Protein AF-A0A952K267-F1 (afdb_monomer_lite)

Foldseek 3Di:
DDDDDDDDDDDDDDPDDDPPPPPDDDDDDQQRVLLVVLVVLVVVVVVVVCCQCVLVCLLVVNCPQLLDHHDLAPVSLVVVLVVLVVSLVVLVPRDLVSYDPVSSVVSVLSNLQSLLSNLCSPQVNCSQAALQCLLVVLLSSLVSLQVDDSDDLLVSLNSNLSSLQCSLVSLVSSVVRHDQYALVNLVVNLVCLVVSLVCLVPVNVVSRVVDPPPVSVVSSCVSSVSNSVSSVVSSVCSVVPVNVRRPDDPDSDQVSVQSNCCSPVVDNPRPVVVVVVVVVVVVVVLVVLQVVCCVVPVPDDSVRVVVVVVVPDDDPVCRVVVVVVVVVVVVCVCVVVVVDDDDDD

Secondary structure (DSSP, 8-state):
-----------------------PPPPPPHHHHHHHHHHHHHHHHHHHHHHH-HHHHHHTT-GGGTT-----SHHHHHHHHHHHHHHHHHHHTS-GGGS-HHHHHHHHHHHHHHHHHHHIIIII-HHHH-SHHHHHHHHHHHHHHHSS--S-HHHHHHHHHHHHHHHHHHHHHHHHH--S-BHHHHHHHHHHHHHHHHHHHTHHHHTTTT---HHHHHHHHHHHHHHHHHHHHHHHHIIIIIHHH--B--S--HHHHHHHHHHHH---S-HHHHHHHHHHHHHHHHHHHHHHHHHH-SSS-HHHHHHHHHT----GGGHHHHHHHHHHHHHHHHHHTTS-PPPP-

Sequence (345 aa):
MLCLTRSSLPLLLVASLACGCKASAPAKSAVESKDAAFTSLAREYLEDIYRRQPTQATDLGIHKYDDQLENYSRQAVMDSIAAARGFRTRVSAIEPAALSSATQLDREQLLHAIDSRILTLEVVRPWAKDADSYSSGLTNTAYVMIKRRFAPLDERLRKLIAREKAMPAALLEARKNIEDAPRIYTQIAIEQIEGNRSFFKTAVPGAFTDIQDKALLDEFNQANGAVIAALADYKKWLQNDLLKRSNGAFAFGEDTYRKKLLADEMIDVPLDQLLAIADRDLRKNQSAFAEVVKRIDAVKSPEQALAAIEADHPPAPTLLQYTQQELDAIGRFMTDHHIITIPQA

pLDDT: mean 92.54, std 14.92, range [29.69, 98.94]

Radius of gyration: 30.71 Å; chains: 1; bounding box: 104×53×84 Å

Structure (mmCIF, N/CA/C/O backbone):
data_AF-A0A952K267-F1
#
_entry.id   AF-A0A952K267-F1
#
loop_
_atom_site.group_PDB
_atom_site.id
_atom_site.type_symbol
_atom_site.label_atom_id
_atom_site.label_alt_id
_atom_site.label_comp_id
_atom_site.label_asym_id
_atom_site.label_entity_id
_atom_site.label_seq_id
_atom_site.pdbx_PDB_ins_code
_atom_site.Cartn_x
_atom_site.Cartn_y
_atom_site.Cartn_z
_atom_site.occupancy
_atom_site.B_iso_or_equiv
_atom_site.auth_seq_id
_atom_site.auth_comp_id
_atom_site.auth_asym_id
_atom_site.auth_atom_id
_atom_site.pdbx_PDB_model_num
ATOM 1 N N . MET A 1 1 ? -60.899 18.768 -60.423 1.00 33.94 1 MET A N 1
ATOM 2 C CA . MET A 1 1 ? -61.644 18.226 -61.575 1.00 33.94 1 MET A CA 1
ATOM 3 C C . MET A 1 1 ? -61.792 16.730 -61.320 1.00 33.94 1 MET A C 1
ATOM 5 O O . MET A 1 1 ? -60.767 16.073 -61.262 1.00 33.94 1 MET A O 1
ATOM 9 N N . LEU A 1 2 ? -63.036 16.281 -61.075 1.00 33.72 2 LEU A N 1
ATOM 10 C CA . LEU A 1 2 ? -63.512 14.917 -60.745 1.00 33.72 2 LEU A CA 1
ATOM 11 C C . LEU A 1 2 ? -62.936 14.225 -59.490 1.00 33.72 2 LEU A C 1
ATOM 13 O O . LEU A 1 2 ? -61.758 14.330 -59.205 1.00 33.72 2 LEU A O 1
ATOM 17 N N . CYS A 1 3 ? -63.657 13.393 -58.742 1.00 29.69 3 CYS A N 1
ATOM 18 C CA . CYS A 1 3 ? -65.063 13.285 -58.341 1.00 29.69 3 CYS A CA 1
ATOM 19 C C . CYS A 1 3 ? -65.091 12.139 -57.300 1.00 29.69 3 CYS A C 1
ATOM 21 O O . CYS A 1 3 ? -64.392 11.151 -57.483 1.00 29.69 3 CYS A O 1
ATOM 23 N N . LEU A 1 4 ? -65.862 12.325 -56.226 1.00 36.28 4 LEU A N 1
ATOM 24 C CA . LEU A 1 4 ? -66.544 11.351 -55.351 1.00 36.28 4 LEU A CA 1
ATOM 25 C C . LEU A 1 4 ? -66.229 9.840 -55.479 1.00 36.28 4 LEU A C 1
ATOM 27 O O . LEU A 1 4 ? -66.358 9.278 -56.553 1.00 36.28 4 LEU A O 1
ATOM 31 N N . THR A 1 5 ? -66.071 9.153 -54.336 1.00 33.44 5 THR A N 1
ATOM 32 C CA . THR A 1 5 ? -67.179 8.381 -53.717 1.00 33.44 5 THR A CA 1
ATOM 33 C C . THR A 1 5 ? -66.834 7.900 -52.302 1.00 33.44 5 THR A C 1
ATOM 35 O O . THR A 1 5 ? -65.793 7.295 -52.065 1.00 33.44 5 THR A O 1
ATOM 38 N N . ARG A 1 6 ? -67.756 8.165 -51.368 1.00 40.00 6 ARG A N 1
ATOM 39 C CA . ARG A 1 6 ? -67.878 7.521 -50.052 1.00 40.00 6 ARG A CA 1
ATOM 40 C C . ARG A 1 6 ? -68.354 6.078 -50.236 1.00 40.00 6 ARG A C 1
ATOM 42 O O . ARG A 1 6 ? -69.268 5.857 -51.023 1.00 40.00 6 ARG A O 1
ATOM 49 N N . SER A 1 7 ? -67.849 5.153 -49.424 1.00 35.62 7 SER A N 1
ATOM 50 C CA . SER A 1 7 ? -68.582 3.930 -49.089 1.00 35.62 7 SER A CA 1
ATOM 51 C C . SER A 1 7 ? -68.364 3.568 -47.621 1.00 35.62 7 SER A C 1
ATOM 53 O O . SER A 1 7 ? -67.281 3.760 -47.070 1.00 35.62 7 SER A O 1
ATOM 55 N N . SER A 1 8 ? -69.445 3.137 -46.987 1.00 35.03 8 SER A N 1
ATOM 56 C CA . SER A 1 8 ? -69.608 2.853 -45.562 1.00 35.03 8 SER A CA 1
ATOM 57 C C . SER A 1 8 ? -69.704 1.337 -45.324 1.00 35.03 8 SER A C 1
ATOM 59 O O . SER A 1 8 ? -70.039 0.616 -46.258 1.00 35.03 8 SER A O 1
ATOM 61 N N . LEU A 1 9 ? -69.541 0.930 -44.051 1.00 33.72 9 LEU A N 1
ATOM 62 C CA . LEU A 1 9 ? -69.755 -0.391 -43.402 1.00 33.72 9 LEU A CA 1
ATOM 63 C C . LEU A 1 9 ? -68.542 -1.346 -43.292 1.00 33.72 9 LEU A C 1
ATOM 65 O O . LEU A 1 9 ? -67.746 -1.415 -44.221 1.00 33.72 9 LEU A O 1
ATOM 69 N N . PRO A 1 10 ? -68.480 -2.223 -42.257 1.00 37.81 10 PRO A N 1
ATOM 70 C CA . PRO A 1 10 ? -69.063 -2.152 -40.907 1.00 37.81 10 PRO A CA 1
ATOM 71 C C . PRO A 1 10 ? -68.039 -2.424 -39.777 1.00 37.81 10 PRO A C 1
ATOM 73 O O . PRO A 1 10 ? -66.994 -3.044 -39.961 1.00 37.81 10 PRO A O 1
ATOM 76 N N . LEU A 1 11 ? -68.383 -1.969 -38.570 1.00 39.47 11 LEU A N 1
ATOM 77 C CA . LEU A 1 11 ? -67.668 -2.212 -37.317 1.00 39.47 11 LEU A CA 1
ATOM 78 C C . LEU A 1 11 ? -67.859 -3.684 -36.891 1.00 39.47 11 LEU A C 1
ATOM 80 O O . LEU A 1 11 ? -68.944 -4.065 -36.455 1.00 39.47 11 LEU A O 1
ATOM 84 N N . LEU A 1 12 ? -66.821 -4.511 -37.034 1.00 35.72 12 LEU A N 1
ATOM 85 C CA . LEU A 1 12 ? -66.786 -5.892 -36.540 1.00 35.72 12 LEU A CA 1
ATOM 86 C C . LEU A 1 12 ? -66.140 -5.910 -35.150 1.00 35.72 12 LEU A C 1
ATOM 88 O O . LEU A 1 12 ? -64.939 -5.698 -34.991 1.00 35.72 12 LEU A O 1
ATOM 92 N N . LEU A 1 13 ? -66.977 -6.138 -34.139 1.00 39.19 13 LEU A N 1
ATOM 93 C CA . LEU A 1 13 ? -66.589 -6.332 -32.748 1.00 39.19 13 LEU A CA 1
ATOM 94 C C . LEU A 1 13 ? -65.926 -7.716 -32.617 1.00 39.19 13 LEU A C 1
ATOM 96 O O . LEU A 1 13 ? -66.616 -8.732 -32.555 1.00 39.19 13 LEU A O 1
ATOM 100 N N . VAL A 1 14 ? -64.592 -7.775 -32.598 1.00 42.47 14 VAL A N 1
ATOM 101 C CA . VAL A 1 14 ? -63.863 -9.013 -32.277 1.00 42.47 14 VAL A CA 1
ATOM 102 C C . VAL A 1 14 ? -63.582 -9.042 -30.779 1.00 42.47 14 VAL A C 1
ATOM 104 O O . VAL A 1 14 ? -62.675 -8.377 -30.277 1.00 42.47 14 VAL A O 1
ATOM 107 N N . ALA A 1 15 ? -64.385 -9.826 -30.060 1.00 43.75 15 ALA A N 1
ATOM 108 C CA . ALA A 1 15 ? -64.119 -10.212 -28.683 1.00 43.75 15 ALA A CA 1
ATOM 109 C C . ALA A 1 15 ? -62.810 -11.018 -28.632 1.00 43.75 15 ALA A C 1
ATOM 111 O O . ALA A 1 15 ? -62.761 -12.185 -29.016 1.00 43.75 15 ALA A O 1
ATOM 112 N N . SER A 1 16 ? -61.734 -10.370 -28.189 1.00 44.22 16 SER A N 1
ATOM 113 C CA . SER A 1 16 ? -60.427 -11.000 -28.006 1.00 44.22 16 SER A CA 1
ATOM 114 C C . SER A 1 16 ? -60.384 -11.624 -26.614 1.00 44.22 16 SER A C 1
ATOM 116 O O . SER A 1 16 ? -60.317 -10.908 -25.615 1.00 44.22 16 SER A O 1
ATOM 118 N N . LEU A 1 17 ? -60.462 -12.955 -26.541 1.00 44.59 17 LEU A N 1
ATOM 119 C CA . LEU A 1 17 ? -60.204 -13.691 -25.307 1.00 44.59 17 LEU A CA 1
ATOM 120 C C . LEU A 1 17 ? -58.776 -13.407 -24.828 1.00 44.59 17 LEU A C 1
ATOM 122 O O . LEU A 1 17 ? -57.802 -13.631 -25.544 1.00 44.59 17 LEU A O 1
ATOM 126 N N . ALA A 1 18 ? -58.669 -12.944 -23.586 1.00 49.91 18 ALA A N 1
ATOM 127 C CA . ALA A 1 18 ? -57.415 -12.828 -22.871 1.00 49.91 18 ALA A CA 1
ATOM 128 C C . ALA A 1 18 ? -56.820 -14.223 -22.625 1.00 49.91 18 ALA A C 1
ATOM 130 O O . ALA A 1 18 ? -57.348 -14.999 -21.830 1.00 49.91 18 ALA A O 1
ATOM 131 N N . CYS A 1 19 ? -55.689 -14.521 -23.263 1.00 45.53 19 CYS A N 1
ATOM 132 C CA . CYS A 1 19 ? -54.785 -15.571 -22.814 1.00 45.53 19 CYS A CA 1
ATOM 133 C C . CYS A 1 19 ? -53.625 -14.881 -22.093 1.00 45.53 19 CYS A C 1
ATOM 135 O O . CYS A 1 19 ? -52.709 -14.345 -22.715 1.00 45.53 19 CYS A O 1
ATOM 137 N N . GLY A 1 20 ? -53.718 -14.816 -20.764 1.00 51.59 20 GLY A N 1
ATOM 138 C CA . GLY A 1 20 ? -52.676 -14.272 -19.901 1.00 51.59 20 GLY A CA 1
ATOM 139 C C . GLY A 1 20 ? -51.438 -15.165 -19.912 1.00 51.59 20 GLY A C 1
ATOM 140 O O . GLY A 1 20 ? -51.246 -15.973 -19.007 1.00 51.59 20 GLY A O 1
ATOM 141 N N . CYS A 1 21 ? -50.579 -15.004 -20.915 1.00 45.00 21 CYS A N 1
ATOM 142 C CA . CYS A 1 21 ? -49.215 -15.508 -20.865 1.00 45.00 21 CYS A CA 1
ATOM 143 C C . CYS A 1 21 ? -48.430 -14.642 -19.876 1.00 45.00 21 CYS A C 1
ATOM 145 O O . CYS A 1 21 ? -47.924 -13.576 -20.225 1.00 45.00 21 CYS A O 1
ATOM 147 N N . LYS A 1 22 ? -48.314 -15.101 -18.625 1.00 50.25 22 LYS A N 1
ATOM 148 C CA . LYS A 1 22 ? -47.193 -14.698 -17.772 1.00 50.25 22 LYS A CA 1
ATOM 149 C C . LYS A 1 22 ? -45.924 -15.144 -18.495 1.00 50.25 22 LYS A C 1
ATOM 151 O O . LYS A 1 22 ? -45.575 -16.318 -18.442 1.00 50.25 22 LYS A O 1
ATOM 156 N N . ALA A 1 23 ? -45.282 -14.231 -19.218 1.00 50.16 23 ALA A N 1
ATOM 157 C CA . ALA A 1 23 ? -43.973 -14.469 -19.799 1.00 50.16 23 ALA A CA 1
ATOM 158 C C . ALA A 1 23 ? -43.002 -14.754 -18.645 1.00 50.16 23 ALA A C 1
ATOM 160 O O . ALA A 1 23 ? -42.612 -13.848 -17.908 1.00 50.16 23 ALA A O 1
ATOM 161 N N . SER A 1 24 ? -42.673 -16.029 -18.430 1.00 57.16 24 SER A N 1
ATOM 162 C CA . SER A 1 24 ? -41.556 -16.400 -17.572 1.00 57.16 24 SER A CA 1
ATOM 163 C C . SER A 1 24 ? -40.300 -15.808 -18.197 1.00 57.16 24 SER A C 1
ATOM 165 O O . SER A 1 24 ? -40.050 -16.038 -19.382 1.00 57.16 24 SER A O 1
ATOM 167 N N . ALA A 1 25 ? -39.528 -15.045 -17.424 1.00 59.09 25 ALA A N 1
ATOM 168 C CA . ALA A 1 25 ? -38.215 -14.590 -17.862 1.00 59.09 25 ALA A CA 1
ATOM 169 C C . ALA A 1 25 ? -37.412 -15.791 -18.408 1.00 59.09 25 ALA A C 1
ATOM 171 O O . ALA A 1 25 ? -37.497 -16.876 -17.820 1.00 59.09 25 ALA A O 1
ATOM 172 N N . PRO A 1 26 ? -36.679 -15.641 -19.526 1.00 58.00 26 PRO A N 1
ATOM 173 C CA . PRO A 1 26 ? -35.894 -16.734 -20.084 1.00 58.00 26 PRO A CA 1
ATOM 174 C C . PRO A 1 26 ? -34.917 -17.259 -19.024 1.00 58.00 26 PRO A C 1
ATOM 176 O O . PRO A 1 26 ? -34.240 -16.482 -18.347 1.00 58.00 26 PRO A O 1
ATOM 179 N N . ALA A 1 27 ? -34.885 -18.581 -18.843 1.00 64.75 27 ALA A N 1
ATOM 180 C CA . ALA A 1 27 ? -33.952 -19.221 -17.926 1.00 64.75 27 ALA A CA 1
ATOM 181 C C . ALA A 1 27 ? -32.516 -18.950 -18.401 1.00 64.75 27 ALA A C 1
ATOM 183 O O . ALA A 1 27 ? -32.199 -19.195 -19.565 1.00 64.75 27 ALA A O 1
ATOM 184 N N . LYS A 1 28 ? -31.666 -18.431 -17.506 1.00 70.62 28 LYS A N 1
ATOM 185 C CA . LYS A 1 28 ? -30.245 -18.186 -17.795 1.00 70.62 28 LYS A CA 1
ATOM 186 C C . LYS A 1 28 ? -29.555 -19.478 -18.219 1.00 70.62 28 LYS A C 1
ATOM 188 O O . LYS A 1 28 ? -29.868 -20.550 -17.690 1.00 70.62 28 LYS A O 1
ATOM 193 N N . SER A 1 29 ? -28.597 -19.372 -19.136 1.00 84.12 29 SER A N 1
ATOM 194 C CA . SER A 1 29 ? -27.790 -20.528 -19.533 1.00 84.12 29 SER A CA 1
ATOM 195 C C . SER A 1 29 ? -26.982 -21.068 -18.342 1.00 84.12 29 SER A C 1
ATOM 197 O O . SER A 1 29 ? -26.714 -20.358 -17.367 1.00 84.12 29 SER A O 1
ATOM 199 N N . ALA A 1 30 ? -26.579 -22.341 -18.396 1.00 85.06 30 ALA A N 1
ATOM 200 C CA . ALA A 1 30 ? -25.781 -22.943 -17.326 1.00 85.06 30 ALA A CA 1
ATOM 201 C C . ALA A 1 30 ? -24.465 -22.177 -17.087 1.00 85.06 30 ALA A C 1
ATOM 203 O O . ALA A 1 30 ? -24.091 -21.977 -15.934 1.00 85.06 30 ALA A O 1
ATOM 204 N N . VAL A 1 31 ? -23.818 -21.694 -18.156 1.00 85.88 31 VAL A N 1
ATOM 205 C CA . VAL A 1 31 ? -22.591 -20.880 -18.088 1.00 85.88 31 VAL A CA 1
ATOM 206 C C . VAL A 1 31 ? -22.866 -19.532 -17.422 1.00 85.88 31 VAL A C 1
ATOM 208 O O . VAL A 1 31 ? -22.202 -19.193 -16.450 1.00 85.88 31 VAL A O 1
ATOM 211 N N . GLU A 1 32 ? -23.917 -18.811 -17.829 1.00 88.44 32 GLU A N 1
ATOM 212 C CA . GLU A 1 32 ? -24.304 -17.539 -17.190 1.00 88.44 32 GLU A CA 1
ATOM 213 C C . GLU A 1 32 ? -24.595 -17.694 -15.693 1.00 88.44 32 GLU A C 1
ATOM 215 O O . GLU A 1 32 ? -24.313 -16.802 -14.889 1.00 88.44 32 GLU A O 1
ATOM 220 N N . SER A 1 33 ? -25.168 -18.831 -15.293 1.00 91.62 33 SER A N 1
ATOM 221 C CA . SER A 1 33 ? -25.390 -19.130 -13.881 1.00 91.62 33 SER A CA 1
ATOM 222 C C . SER A 1 33 ? -24.084 -19.387 -13.123 1.00 91.62 33 SER A C 1
ATOM 224 O O . SER A 1 33 ? -24.014 -19.051 -11.939 1.00 91.62 33 SER A O 1
ATOM 226 N N . LYS A 1 34 ? -23.075 -20.000 -13.755 1.00 94.62 34 LYS A N 1
ATOM 227 C CA . LYS A 1 34 ? -21.758 -20.244 -13.144 1.00 94.62 34 LYS A CA 1
ATOM 228 C C . LYS A 1 34 ? -20.943 -18.962 -13.044 1.00 94.62 34 LYS A C 1
ATOM 230 O O . LYS A 1 34 ? -20.393 -18.705 -11.974 1.00 94.62 34 LYS A O 1
ATOM 235 N N . ASP A 1 35 ? -20.974 -18.127 -14.077 1.00 96.94 35 ASP A N 1
ATOM 236 C CA . ASP A 1 35 ? -20.349 -16.806 -14.061 1.00 96.94 35 ASP A CA 1
ATOM 237 C C . ASP A 1 35 ? -20.941 -15.948 -12.935 1.00 96.94 35 ASP A C 1
ATOM 239 O O . ASP A 1 35 ? -20.211 -15.429 -12.094 1.00 96.94 35 ASP A O 1
ATOM 243 N N . ALA A 1 36 ? -22.274 -15.895 -12.816 1.00 96.38 36 ALA A N 1
ATOM 244 C CA . ALA A 1 36 ? -22.933 -15.159 -11.736 1.00 96.38 36 ALA A CA 1
ATOM 245 C C . ALA A 1 36 ? -22.560 -15.680 -10.334 1.00 96.38 36 ALA A C 1
ATOM 247 O O . ALA A 1 36 ? -22.402 -14.887 -9.399 1.00 96.38 36 ALA A O 1
ATOM 248 N N . ALA A 1 37 ? -22.407 -17.000 -10.175 1.00 95.94 37 ALA A N 1
ATOM 249 C CA . ALA A 1 37 ? -21.969 -17.600 -8.918 1.00 95.94 37 ALA A CA 1
ATOM 250 C C . ALA A 1 37 ? -20.520 -17.212 -8.578 1.00 95.94 37 ALA A C 1
ATOM 252 O O . ALA A 1 37 ? -20.247 -16.830 -7.437 1.00 95.94 37 ALA A O 1
ATOM 253 N N . PHE A 1 38 ? -19.615 -17.239 -9.562 1.00 98.19 38 PHE A N 1
ATOM 254 C CA . PHE A 1 38 ? -18.248 -16.748 -9.399 1.00 98.19 38 PHE A CA 1
ATOM 255 C C . PHE A 1 38 ? -18.228 -15.259 -9.030 1.00 98.19 38 PHE A C 1
ATOM 257 O O . PHE A 1 38 ? -17.618 -14.892 -8.028 1.00 98.19 38 PHE A O 1
ATOM 264 N N . THR A 1 39 ? -18.945 -14.405 -9.766 1.00 98.12 39 THR A N 1
ATOM 265 C CA . THR A 1 39 ? -19.003 -12.961 -9.489 1.00 98.12 39 THR A CA 1
ATOM 266 C C . THR A 1 39 ? -19.513 -12.679 -8.076 1.00 98.12 39 THR A C 1
ATOM 268 O O . THR A 1 39 ? -19.012 -11.781 -7.398 1.00 98.12 39 THR A O 1
ATOM 271 N N . SER A 1 40 ? -20.497 -13.447 -7.601 1.00 98.25 40 SER A N 1
ATOM 272 C CA . SER A 1 40 ? -20.987 -13.325 -6.226 1.00 98.25 40 SER A CA 1
ATOM 273 C C . SER A 1 40 ? -19.905 -13.670 -5.200 1.00 98.25 40 SER A C 1
ATOM 275 O O . SER A 1 40 ? -19.756 -12.947 -4.216 1.00 98.25 40 SER A O 1
ATOM 277 N N . LEU A 1 41 ? -19.137 -14.738 -5.431 1.00 98.56 41 LEU A N 1
ATOM 278 C CA . LEU A 1 41 ? -18.028 -15.138 -4.562 1.00 98.56 41 LEU A CA 1
ATOM 279 C C . LEU A 1 41 ? -16.889 -14.108 -4.569 1.00 98.56 41 LEU A C 1
ATOM 281 O O . LEU A 1 41 ? -16.361 -13.772 -3.512 1.00 98.56 41 LEU A O 1
ATOM 285 N N . ALA A 1 42 ? -16.538 -13.578 -5.742 1.00 98.56 42 ALA A N 1
ATOM 286 C CA . ALA A 1 42 ? -15.530 -12.532 -5.880 1.00 98.56 42 ALA A CA 1
ATOM 287 C C . ALA A 1 42 ? -15.934 -11.263 -5.110 1.00 98.56 42 ALA A C 1
ATOM 289 O O . ALA A 1 42 ? -15.125 -10.696 -4.379 1.00 98.56 42 ALA A O 1
ATOM 290 N N . ARG A 1 43 ? -17.209 -10.857 -5.192 1.00 98.38 43 ARG A N 1
ATOM 291 C CA . ARG A 1 43 ? -17.737 -9.726 -4.413 1.00 98.38 43 ARG A CA 1
ATOM 292 C C . ARG A 1 43 ? -17.665 -9.974 -2.909 1.00 98.38 43 ARG A C 1
ATOM 294 O O . ARG A 1 43 ? -17.313 -9.065 -2.166 1.00 98.38 43 ARG A O 1
ATOM 301 N N . GLU A 1 44 ? -17.989 -11.185 -2.462 1.00 98.56 44 GLU A N 1
ATOM 302 C CA . GLU A 1 44 ? -17.881 -11.556 -1.049 1.00 98.56 44 GLU A CA 1
ATOM 303 C C . GLU A 1 44 ? -16.434 -11.446 -0.551 1.00 98.56 44 GLU A C 1
ATOM 305 O O . GLU A 1 44 ? -16.200 -10.873 0.510 1.00 98.56 44 GLU A O 1
ATOM 310 N N . TYR A 1 45 ? -15.466 -11.923 -1.339 1.00 98.56 45 TYR A N 1
ATOM 311 C CA . TYR A 1 45 ? -14.045 -11.778 -1.022 1.00 98.56 45 TYR A CA 1
ATOM 312 C C . TYR A 1 45 ? -13.625 -10.306 -0.920 1.00 98.56 45 TYR A C 1
ATOM 314 O O . TYR A 1 45 ? -12.974 -9.918 0.049 1.00 98.56 45 TYR A O 1
ATOM 322 N N . LEU A 1 46 ? -14.025 -9.472 -1.884 1.00 98.12 46 LEU A N 1
ATOM 323 C CA . LEU A 1 46 ? -13.703 -8.044 -1.879 1.00 98.12 46 LEU A CA 1
ATOM 324 C C . LEU A 1 46 ? -14.298 -7.324 -0.661 1.00 98.12 46 LEU A C 1
ATOM 326 O O . LEU A 1 46 ? -13.573 -6.625 0.041 1.00 98.12 46 LEU A O 1
ATOM 330 N N . GLU A 1 47 ? -15.577 -7.545 -0.345 1.00 98.25 47 GLU A N 1
ATOM 331 C CA . GLU A 1 47 ? -16.206 -6.973 0.857 1.00 98.25 47 GLU A CA 1
ATOM 332 C C . GLU A 1 47 ? -15.498 -7.403 2.147 1.00 98.25 47 GLU A C 1
ATOM 334 O O . GLU A 1 47 ? -15.329 -6.609 3.076 1.00 98.25 47 GLU A O 1
ATOM 339 N N . ASP A 1 48 ? -15.058 -8.657 2.202 1.00 98.44 48 ASP A N 1
ATOM 340 C CA . ASP A 1 48 ? -14.326 -9.210 3.329 1.00 98.44 48 ASP A CA 1
ATOM 341 C C . ASP A 1 48 ? -12.930 -8.570 3.491 1.00 98.44 48 ASP A C 1
ATOM 343 O O . ASP A 1 48 ? -12.492 -8.303 4.619 1.00 98.44 48 ASP A O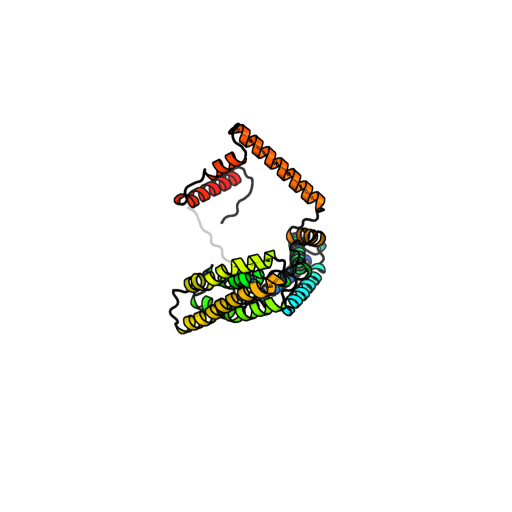 1
ATOM 347 N N . ILE A 1 49 ? -12.256 -8.254 2.380 1.00 97.50 49 ILE A N 1
ATOM 348 C CA . ILE A 1 49 ? -11.017 -7.464 2.358 1.00 97.50 49 ILE A CA 1
ATOM 349 C C . ILE A 1 49 ? -11.280 -6.033 2.827 1.00 97.50 49 ILE A C 1
ATOM 351 O O . ILE A 1 49 ? -10.618 -5.589 3.764 1.00 97.50 49 ILE A O 1
ATOM 355 N N . TYR A 1 50 ? -12.269 -5.337 2.261 1.00 98.06 50 TYR A N 1
ATOM 356 C CA . TYR A 1 50 ? -12.574 -3.942 2.609 1.00 98.06 50 TYR A CA 1
ATOM 357 C C . TYR A 1 50 ? -12.896 -3.771 4.091 1.00 98.06 50 TYR A C 1
ATOM 359 O O . TYR A 1 50 ? -12.415 -2.840 4.733 1.00 98.06 50 TYR A O 1
ATOM 367 N N . ARG A 1 51 ? -13.649 -4.713 4.662 1.00 98.19 51 ARG A N 1
ATOM 368 C CA . ARG A 1 51 ? -13.972 -4.726 6.091 1.00 98.19 51 ARG A CA 1
ATOM 369 C C . ARG A 1 51 ? -12.738 -4.922 6.977 1.00 98.19 51 ARG A C 1
ATOM 371 O O . ARG A 1 51 ? -12.690 -4.375 8.073 1.00 98.19 51 ARG A O 1
ATOM 378 N N . ARG A 1 52 ? -11.756 -5.727 6.550 1.00 97.94 52 ARG A N 1
ATOM 379 C CA . ARG A 1 52 ? -10.509 -5.944 7.312 1.00 97.94 52 ARG A CA 1
ATOM 380 C C . ARG A 1 52 ? -9.429 -4.909 7.035 1.00 97.94 52 ARG A C 1
ATOM 382 O O . ARG A 1 52 ? -8.509 -4.803 7.839 1.00 97.94 52 ARG A O 1
ATOM 389 N N . GLN A 1 53 ? -9.538 -4.175 5.932 1.00 97.94 53 GLN A N 1
ATOM 390 C CA . GLN A 1 53 ? -8.608 -3.127 5.517 1.00 97.94 53 GLN A CA 1
ATOM 391 C C . GLN A 1 53 ? -9.347 -1.805 5.246 1.00 97.94 53 GLN A C 1
ATOM 393 O O . GLN A 1 53 ? -9.382 -1.352 4.096 1.00 97.94 53 GLN A O 1
ATOM 398 N N . PRO A 1 54 ? -9.958 -1.179 6.277 1.00 98.44 54 PRO A N 1
ATOM 399 C CA . PRO A 1 54 ? -10.731 0.051 6.109 1.00 98.44 54 PRO A CA 1
ATOM 400 C C . PRO A 1 54 ? -9.963 1.198 5.442 1.00 98.44 54 PRO A C 1
ATOM 402 O O . PRO A 1 54 ? -10.545 1.956 4.667 1.00 98.44 54 PRO A O 1
ATOM 405 N N . THR A 1 55 ? -8.659 1.325 5.695 1.00 98.19 55 THR A N 1
ATOM 406 C CA . THR A 1 55 ? -7.808 2.355 5.085 1.00 98.19 55 THR A CA 1
ATOM 407 C C . THR A 1 55 ? -7.696 2.153 3.580 1.00 98.19 55 THR A C 1
ATOM 409 O O . THR A 1 55 ? -7.843 3.105 2.814 1.00 98.19 55 THR A O 1
ATOM 412 N N . GLN A 1 56 ? -7.491 0.907 3.144 1.00 97.50 56 GLN A N 1
ATOM 413 C CA . GLN A 1 56 ? -7.459 0.564 1.723 1.00 97.50 56 GLN A CA 1
ATOM 414 C C . GLN A 1 56 ? -8.831 0.772 1.071 1.00 97.50 56 GLN A C 1
ATOM 416 O O . GLN A 1 56 ? -8.904 1.278 -0.046 1.00 97.50 56 GLN A O 1
ATOM 421 N N . ALA A 1 57 ? -9.919 0.432 1.770 1.00 98.19 57 ALA A N 1
ATOM 422 C CA . ALA A 1 57 ? -11.273 0.687 1.286 1.00 98.19 57 ALA A CA 1
ATOM 423 C C . ALA A 1 57 ? -11.494 2.188 1.022 1.00 98.19 57 ALA A C 1
ATOM 425 O O . ALA A 1 57 ? -11.896 2.552 -0.083 1.00 98.19 57 ALA A O 1
ATOM 426 N N . THR A 1 58 ? -11.135 3.062 1.970 1.00 97.88 58 THR A N 1
ATOM 427 C CA . THR A 1 58 ? -11.194 4.523 1.779 1.00 97.88 58 THR A CA 1
ATOM 428 C C . THR A 1 58 ? -10.352 4.974 0.581 1.00 97.88 58 THR A C 1
ATOM 430 O O . THR A 1 58 ? -10.805 5.800 -0.210 1.00 97.88 58 THR A O 1
ATOM 433 N N . ASP A 1 59 ? -9.141 4.434 0.411 1.00 96.38 59 ASP A N 1
ATOM 434 C CA . ASP A 1 59 ? -8.249 4.805 -0.696 1.00 96.38 59 ASP A CA 1
ATOM 435 C C . ASP A 1 59 ? -8.842 4.487 -2.082 1.00 96.38 59 ASP A C 1
ATOM 437 O O . ASP A 1 59 ? -8.744 5.286 -3.024 1.00 96.38 59 ASP A O 1
ATOM 441 N N . LEU A 1 60 ? -9.542 3.353 -2.164 1.00 96.81 60 LEU A N 1
ATOM 442 C CA . LEU A 1 60 ? -10.292 2.889 -3.333 1.00 96.81 60 LEU A CA 1
ATOM 443 C C . LEU A 1 60 ? -11.631 3.626 -3.540 1.00 96.81 60 LEU A C 1
ATOM 445 O O . LEU A 1 60 ? -12.327 3.353 -4.515 1.00 96.81 60 LEU A O 1
ATOM 449 N N . GLY A 1 61 ? -12.004 4.558 -2.655 1.00 96.69 61 GLY A N 1
ATOM 450 C CA . GLY A 1 61 ? -13.268 5.304 -2.726 1.00 96.69 61 GLY A CA 1
ATOM 451 C C . GLY A 1 61 ? -14.468 4.589 -2.093 1.00 96.69 61 GLY A C 1
ATOM 452 O O . GLY A 1 61 ? -15.616 4.973 -2.318 1.00 96.69 61 GLY A O 1
ATOM 453 N N . ILE A 1 62 ? -14.228 3.546 -1.297 1.00 97.56 62 ILE A N 1
ATOM 454 C CA . ILE A 1 62 ? -15.256 2.777 -0.592 1.00 97.56 62 ILE A CA 1
ATOM 455 C C . ILE A 1 62 ? -15.379 3.314 0.836 1.00 97.56 62 ILE A C 1
ATOM 457 O O . ILE A 1 62 ? -14.690 2.888 1.760 1.00 97.56 62 ILE A O 1
ATOM 461 N N . HIS A 1 63 ? -16.319 4.238 1.023 1.00 97.19 63 HIS A N 1
ATOM 462 C CA . HIS A 1 63 ? -16.470 5.037 2.247 1.00 97.19 63 HIS A CA 1
ATOM 463 C C . HIS A 1 63 ? -17.339 4.399 3.350 1.00 97.19 63 HIS A C 1
ATOM 465 O O . HIS A 1 63 ? -17.828 5.079 4.254 1.00 97.19 63 HIS A O 1
ATOM 471 N N . LYS A 1 64 ? -17.550 3.075 3.284 1.00 97.50 64 LYS A N 1
ATOM 472 C CA . LYS A 1 64 ? -18.399 2.301 4.215 1.00 97.50 64 LYS A CA 1
ATOM 473 C C . LYS A 1 64 ? -17.767 2.099 5.600 1.00 97.50 64 LYS A C 1
ATOM 475 O O . LYS A 1 64 ? -18.495 1.877 6.560 1.00 97.50 64 LYS A O 1
ATOM 480 N N . TYR A 1 65 ? -16.438 2.167 5.689 1.00 97.94 65 TYR A N 1
ATOM 481 C CA . TYR A 1 65 ? -15.657 1.848 6.894 1.00 97.94 65 TYR A CA 1
ATOM 482 C C . TYR A 1 65 ? -14.725 3.007 7.306 1.00 97.94 65 TYR A C 1
ATOM 484 O O . TYR A 1 65 ? -13.690 2.800 7.939 1.00 97.94 65 TYR A O 1
ATOM 492 N N . ASP A 1 66 ? -15.042 4.241 6.902 1.00 98.00 66 ASP A N 1
ATOM 493 C CA . ASP A 1 66 ? -14.168 5.407 7.115 1.00 98.00 66 ASP A CA 1
ATOM 494 C C . ASP A 1 66 ? -13.933 5.752 8.596 1.00 98.00 66 ASP A C 1
ATOM 496 O O . ASP A 1 66 ? -12.972 6.441 8.923 1.00 98.00 66 ASP A O 1
ATOM 500 N N . ASP A 1 67 ? -14.809 5.301 9.489 1.00 97.75 67 ASP A N 1
ATOM 501 C CA . ASP A 1 67 ? -14.717 5.481 10.940 1.00 97.75 67 ASP A CA 1
ATOM 502 C C . ASP A 1 67 ? -13.945 4.352 11.646 1.00 97.75 67 ASP A C 1
ATOM 504 O O . ASP A 1 67 ? -13.776 4.381 12.864 1.00 97.75 67 ASP A O 1
ATOM 508 N N . GLN A 1 68 ? -13.459 3.358 10.898 1.00 98.50 68 GLN A N 1
ATOM 509 C CA . GLN A 1 68 ? -12.783 2.176 11.433 1.00 98.50 68 GLN A CA 1
ATOM 510 C C . GLN A 1 68 ? -11.300 2.162 11.065 1.00 98.50 68 GLN A C 1
ATOM 512 O O . GLN A 1 68 ? -10.912 2.609 9.986 1.00 98.50 68 GLN A O 1
ATOM 517 N N . LEU A 1 69 ? -10.482 1.612 11.964 1.00 98.56 69 LEU A N 1
ATOM 518 C CA . LEU A 1 69 ? -9.070 1.292 11.746 1.00 98.56 69 LEU A CA 1
ATOM 519 C C . LEU A 1 69 ? -8.912 -0.225 11.566 1.00 98.56 69 LEU A C 1
ATOM 521 O O . LEU A 1 69 ? -9.681 -0.999 12.142 1.00 98.56 69 LEU A O 1
ATOM 525 N N . GLU A 1 70 ? -7.902 -0.660 10.811 1.00 98.12 70 GLU A N 1
ATOM 526 C CA . GLU A 1 70 ? -7.490 -2.065 10.782 1.00 98.12 70 GLU A CA 1
ATOM 527 C C . GLU A 1 70 ? -7.285 -2.625 12.199 1.00 98.12 70 GLU A C 1
ATOM 529 O O . GLU A 1 70 ? -6.743 -1.967 13.090 1.00 98.12 70 GLU A O 1
ATOM 534 N N . ASN A 1 71 ? -7.653 -3.889 12.407 1.00 98.06 71 ASN A N 1
ATOM 535 C CA . ASN A 1 71 ? -7.279 -4.591 13.628 1.00 98.06 71 ASN A CA 1
ATOM 536 C C . ASN A 1 71 ? -5.838 -5.109 13.493 1.00 98.06 71 ASN A C 1
ATOM 538 O O . ASN A 1 71 ? -5.593 -6.115 12.830 1.00 98.06 71 ASN A O 1
ATOM 542 N N . TYR A 1 72 ? -4.898 -4.427 14.149 1.00 98.12 72 TYR A N 1
ATOM 543 C CA . TYR A 1 72 ? -3.466 -4.748 14.110 1.00 98.12 72 TYR A CA 1
ATOM 544 C C . TYR A 1 72 ? -3.053 -5.918 15.021 1.00 98.12 72 TYR A C 1
ATOM 546 O O . TYR A 1 72 ? -1.866 -6.225 15.112 1.00 98.12 72 TYR A O 1
ATOM 554 N N . SER A 1 73 ? -3.979 -6.591 15.707 1.00 98.44 73 SER A N 1
ATOM 555 C CA . SER A 1 73 ? -3.622 -7.736 16.554 1.00 98.44 73 SER A CA 1
ATOM 556 C C . SER A 1 73 ? -3.151 -8.940 15.736 1.00 98.44 73 SER A C 1
ATOM 558 O O . SER A 1 73 ? -3.634 -9.208 14.632 1.00 98.44 73 SER A O 1
ATOM 560 N N . ARG A 1 74 ? -2.259 -9.748 16.320 1.00 98.19 74 ARG A N 1
ATOM 561 C CA . ARG A 1 74 ? -1.838 -11.029 15.728 1.00 98.19 74 ARG A CA 1
ATOM 562 C C . ARG A 1 74 ? -3.021 -11.936 15.389 1.00 98.19 74 ARG A C 1
ATOM 564 O O . ARG A 1 74 ? -3.003 -12.588 14.349 1.00 98.19 74 ARG A O 1
ATOM 571 N N . GLN A 1 75 ? -4.045 -11.972 16.244 1.00 98.56 75 GLN A N 1
ATOM 572 C CA . GLN A 1 75 ? -5.226 -12.801 16.010 1.00 98.56 75 GLN A CA 1
ATOM 573 C C . GLN A 1 75 ? -5.957 -12.380 14.731 1.00 98.56 75 GLN A C 1
ATOM 575 O O . GLN A 1 75 ? -6.267 -13.234 13.909 1.00 98.56 75 GLN A O 1
ATOM 580 N N . ALA A 1 76 ? -6.135 -11.079 14.493 1.00 98.56 76 ALA A N 1
ATOM 581 C CA . ALA A 1 76 ? -6.769 -10.593 13.269 1.00 98.56 76 ALA A CA 1
ATOM 582 C C . ALA A 1 76 ? -5.969 -10.936 11.998 1.00 98.56 76 ALA A C 1
ATOM 584 O O . ALA A 1 76 ? -6.555 -11.188 10.939 1.00 98.56 76 ALA A O 1
ATOM 585 N N . VAL A 1 77 ? -4.635 -11.002 12.093 1.00 98.44 77 VAL A N 1
ATOM 586 C CA . VAL A 1 77 ? -3.788 -11.512 11.004 1.00 98.44 77 VAL A CA 1
ATOM 587 C C . VAL A 1 77 ? -4.063 -12.999 10.759 1.00 98.44 77 VAL A C 1
ATOM 589 O O . VAL A 1 77 ? -4.261 -13.395 9.610 1.00 98.44 77 VAL A O 1
ATOM 592 N N . MET A 1 78 ? -4.135 -13.815 11.816 1.00 98.56 78 MET A N 1
ATOM 593 C CA . MET A 1 78 ? -4.452 -15.247 11.698 1.00 98.56 78 MET A CA 1
ATOM 594 C C . MET A 1 78 ? -5.857 -15.477 11.125 1.00 98.56 78 MET A C 1
ATOM 596 O O . MET A 1 78 ? -6.039 -16.325 10.252 1.00 98.56 78 MET A O 1
ATOM 600 N N . ASP A 1 79 ? -6.837 -14.672 11.532 1.00 98.69 79 ASP A N 1
ATOM 601 C CA . ASP A 1 79 ? -8.201 -14.732 11.002 1.00 98.69 79 ASP A CA 1
ATOM 602 C C . ASP A 1 79 ? -8.245 -14.328 9.519 1.00 98.69 79 ASP A C 1
ATOM 604 O O . ASP A 1 79 ? -8.981 -14.917 8.724 1.00 98.69 79 ASP A O 1
ATOM 608 N N . SER A 1 80 ? -7.428 -13.347 9.118 1.00 98.50 80 SER A N 1
ATOM 609 C CA . SER A 1 80 ? -7.284 -12.930 7.715 1.00 98.50 80 SER A CA 1
ATOM 610 C C . SER A 1 80 ? -6.673 -14.031 6.850 1.00 98.50 80 SER A C 1
ATOM 612 O O . SER A 1 80 ? -7.108 -14.234 5.716 1.00 98.50 80 SER A O 1
ATOM 614 N N . ILE A 1 81 ? -5.689 -14.750 7.388 1.00 98.69 81 ILE A N 1
ATOM 615 C CA . ILE A 1 81 ? -5.077 -15.919 6.755 1.00 98.69 81 ILE A CA 1
ATOM 616 C C . ILE A 1 81 ? -6.112 -17.036 6.570 1.00 98.69 81 ILE A C 1
ATOM 618 O O . ILE A 1 81 ? -6.282 -17.552 5.463 1.00 98.69 81 ILE A O 1
ATOM 622 N N . ALA A 1 82 ? -6.833 -17.386 7.638 1.00 98.75 82 ALA A N 1
ATOM 623 C CA . ALA A 1 82 ? -7.843 -18.438 7.606 1.00 98.75 82 ALA A CA 1
ATOM 624 C C . ALA A 1 82 ? -8.951 -18.122 6.591 1.00 98.75 82 ALA A C 1
ATOM 626 O O . ALA A 1 82 ? -9.321 -18.981 5.786 1.00 98.75 82 ALA A O 1
ATOM 627 N N . ALA A 1 83 ? -9.424 -16.874 6.569 1.00 98.69 83 ALA A N 1
ATOM 628 C CA . ALA A 1 83 ? -10.400 -16.416 5.590 1.00 98.69 83 ALA A CA 1
ATOM 629 C C . ALA A 1 83 ? -9.865 -16.513 4.156 1.00 98.69 83 ALA A C 1
ATOM 631 O O . ALA A 1 83 ? -10.533 -17.096 3.303 1.00 98.69 83 ALA A O 1
ATOM 632 N N . ALA A 1 84 ? -8.647 -16.022 3.893 1.00 98.69 84 ALA A N 1
ATOM 633 C CA . ALA A 1 84 ? -8.040 -16.083 2.564 1.00 98.69 84 ALA A CA 1
ATOM 634 C C . ALA A 1 84 ? -7.922 -17.530 2.055 1.00 98.69 84 ALA A C 1
ATOM 636 O O . ALA A 1 84 ? -8.307 -17.809 0.921 1.00 98.69 84 ALA A O 1
ATOM 637 N N . ARG A 1 85 ? -7.501 -18.479 2.903 1.00 98.75 85 ARG A N 1
ATOM 638 C CA . ARG A 1 85 ? -7.479 -19.917 2.565 1.00 98.75 85 ARG A CA 1
ATOM 639 C C . ARG A 1 85 ? -8.876 -20.482 2.286 1.00 98.75 85 ARG A C 1
ATOM 641 O O . ARG A 1 85 ? -9.048 -21.284 1.362 1.00 98.75 85 ARG A O 1
ATOM 648 N N . GLY A 1 86 ? -9.877 -20.054 3.055 1.00 98.75 86 GLY A N 1
ATOM 649 C CA . GLY A 1 86 ? -11.278 -20.412 2.831 1.00 98.75 86 GLY A CA 1
ATOM 650 C C . GLY A 1 86 ? -11.777 -19.954 1.458 1.00 98.75 86 GLY A C 1
ATOM 651 O O . GLY A 1 86 ? -12.316 -20.758 0.695 1.00 98.75 86 GLY A O 1
ATOM 652 N N . PHE A 1 87 ? -11.529 -18.692 1.098 1.00 98.81 87 PHE A N 1
ATOM 653 C CA . PHE A 1 87 ? -11.853 -18.167 -0.232 1.00 98.81 87 PHE A CA 1
ATOM 654 C C . PHE A 1 87 ? -11.076 -18.876 -1.333 1.00 98.81 87 PHE A C 1
ATOM 656 O O . PHE A 1 87 ? -11.690 -19.303 -2.308 1.00 98.81 87 PHE A O 1
ATOM 663 N N . ARG A 1 88 ? -9.770 -19.102 -1.150 1.00 98.62 88 ARG A N 1
ATOM 664 C CA . ARG A 1 88 ? -8.940 -19.852 -2.102 1.00 98.62 88 ARG A CA 1
ATOM 665 C C . ARG A 1 88 ? -9.566 -21.199 -2.452 1.00 98.62 88 ARG A C 1
ATOM 667 O O . ARG A 1 88 ? -9.671 -21.549 -3.625 1.00 98.62 88 ARG A O 1
ATOM 674 N N . THR A 1 89 ? -10.006 -21.936 -1.432 1.00 98.75 89 THR A N 1
ATOM 675 C CA . THR A 1 89 ? -10.643 -23.252 -1.584 1.00 98.75 89 THR A CA 1
ATOM 676 C C . THR A 1 89 ? -11.939 -23.146 -2.386 1.00 98.75 89 THR A C 1
ATOM 678 O O . THR A 1 89 ? -12.135 -23.887 -3.346 1.00 98.75 89 THR A O 1
ATOM 681 N N . ARG A 1 90 ? -12.803 -22.185 -2.037 1.00 98.62 90 ARG A N 1
ATOM 682 C CA . ARG A 1 90 ? -14.090 -21.962 -2.715 1.00 98.62 90 ARG A CA 1
ATOM 683 C C . ARG A 1 90 ? -13.918 -21.539 -4.175 1.00 98.62 90 ARG A C 1
ATOM 685 O O . ARG A 1 90 ? -14.643 -22.040 -5.025 1.00 98.62 90 ARG A O 1
ATOM 692 N N . VAL A 1 91 ? -12.961 -20.656 -4.468 1.00 98.38 91 VAL A N 1
ATOM 693 C CA . VAL A 1 91 ? -12.663 -20.204 -5.838 1.00 98.38 91 VAL A CA 1
ATOM 694 C C . VAL A 1 91 ? -12.056 -21.347 -6.657 1.00 98.38 91 VAL A C 1
ATOM 696 O O . VAL A 1 91 ? -12.460 -21.569 -7.797 1.00 98.38 91 VAL A O 1
ATOM 699 N N . SER A 1 92 ? -11.146 -22.128 -6.063 1.00 97.94 92 SER A N 1
ATOM 700 C CA . SER A 1 92 ? -10.517 -23.275 -6.733 1.00 97.94 92 SER A CA 1
ATOM 701 C C . SER A 1 92 ? -11.534 -24.348 -7.134 1.00 97.94 92 SER A C 1
ATOM 703 O O . SER A 1 92 ? -11.388 -24.941 -8.197 1.00 97.94 92 SER A O 1
ATOM 705 N N . ALA A 1 93 ? -12.580 -24.558 -6.327 1.00 97.69 93 ALA A N 1
ATOM 706 C CA . ALA A 1 93 ? -13.641 -25.535 -6.587 1.00 97.69 93 ALA A CA 1
ATOM 707 C C . ALA A 1 93 ? -14.567 -25.173 -7.767 1.00 97.69 93 ALA A C 1
ATOM 709 O O . ALA A 1 93 ? -15.393 -25.988 -8.175 1.00 97.69 93 ALA A O 1
ATOM 710 N N . ILE A 1 94 ? -14.475 -23.953 -8.303 1.00 96.69 94 ILE A N 1
ATOM 711 C CA . ILE A 1 94 ? -15.190 -23.573 -9.522 1.00 96.69 94 ILE A CA 1
ATOM 712 C C . ILE A 1 94 ? -14.380 -24.084 -10.712 1.00 96.69 94 ILE A C 1
ATOM 714 O O . ILE A 1 94 ? -13.251 -23.646 -10.915 1.00 96.69 94 ILE A O 1
ATOM 718 N N . GLU A 1 95 ? -14.950 -24.996 -11.496 1.00 95.50 95 GLU A N 1
ATOM 719 C CA . GLU A 1 95 ? -14.294 -25.560 -12.681 1.00 95.50 95 GLU A CA 1
ATOM 720 C C . GLU A 1 95 ? -14.119 -24.498 -13.783 1.00 95.50 95 GLU A C 1
ATOM 722 O O . GLU A 1 95 ? -15.125 -23.943 -14.237 1.00 95.50 95 GLU A O 1
ATOM 727 N N . PRO A 1 96 ? -12.889 -24.225 -14.270 1.00 95.62 96 PRO A N 1
ATOM 728 C CA . PRO A 1 96 ? -12.649 -23.219 -15.311 1.00 95.62 96 PRO A CA 1
ATOM 729 C C . PRO A 1 96 ? -13.454 -23.477 -16.586 1.00 95.62 96 PRO A C 1
ATOM 731 O O . PRO A 1 96 ? -14.054 -22.564 -17.140 1.00 95.62 96 PRO A O 1
ATOM 734 N N . ALA A 1 97 ? -13.548 -24.741 -17.007 1.00 95.75 97 ALA A N 1
ATOM 735 C CA . ALA A 1 97 ? -14.276 -25.134 -18.214 1.00 95.75 97 ALA A CA 1
ATOM 736 C C . ALA A 1 97 ? -15.796 -24.878 -18.138 1.00 95.75 97 ALA A C 1
ATOM 738 O O . ALA A 1 97 ? -16.481 -24.961 -19.155 1.00 95.75 97 ALA A O 1
ATOM 739 N N . ALA A 1 98 ? -16.334 -24.580 -16.949 1.00 94.38 98 ALA A N 1
ATOM 740 C CA . ALA A 1 98 ? -17.740 -24.242 -16.746 1.00 94.38 98 ALA A CA 1
ATOM 741 C C . ALA A 1 98 ? -18.028 -22.728 -16.811 1.00 94.38 98 ALA A C 1
ATOM 743 O O . ALA A 1 98 ? -19.187 -22.335 -16.668 1.00 94.38 98 ALA A O 1
ATOM 744 N N . LEU A 1 99 ? -16.995 -21.899 -16.989 1.00 97.12 99 LEU A N 1
ATOM 745 C CA . LEU A 1 99 ? -17.067 -20.437 -17.025 1.00 97.12 99 LEU A CA 1
ATOM 746 C C . LEU A 1 99 ? -16.889 -19.906 -18.450 1.00 97.12 99 LEU A C 1
ATOM 748 O O . LEU A 1 99 ? -16.251 -20.551 -19.289 1.00 97.12 99 LEU A O 1
ATOM 752 N N . SER A 1 100 ? -17.391 -18.700 -18.714 1.00 97.50 100 SER A N 1
ATOM 753 C CA . SER A 1 100 ? -17.015 -17.969 -19.929 1.00 97.50 100 SER A CA 1
ATOM 754 C C . SER A 1 100 ? -15.521 -17.623 -19.928 1.00 97.50 100 SER A C 1
ATOM 756 O O . SER A 1 100 ? -14.899 -17.518 -18.873 1.00 97.50 100 SER A O 1
ATOM 758 N N . SER A 1 101 ? -14.922 -17.411 -21.103 1.00 96.44 101 SER A N 1
ATOM 759 C CA . SER A 1 101 ? -13.484 -17.114 -21.211 1.00 96.44 101 SER A CA 1
ATOM 760 C C . SER A 1 101 ? -13.055 -15.877 -20.414 1.00 96.44 101 SER A C 1
ATOM 762 O O . SER A 1 101 ? -11.981 -15.879 -19.823 1.00 96.44 101 SER A O 1
ATOM 764 N N . ALA A 1 102 ? -13.901 -14.843 -20.350 1.00 96.44 102 ALA A N 1
ATOM 765 C CA . ALA A 1 102 ? -13.629 -13.662 -19.532 1.00 96.44 102 ALA A CA 1
ATOM 766 C C . ALA A 1 102 ? -13.605 -14.016 -18.036 1.00 96.44 102 ALA A C 1
ATOM 768 O O . ALA A 1 102 ? -12.664 -13.678 -17.326 1.00 96.44 102 ALA A O 1
ATOM 769 N N . THR A 1 103 ? -14.593 -14.781 -17.566 1.00 97.94 103 THR A N 1
ATOM 770 C CA . THR A 1 103 ? -14.668 -15.180 -16.158 1.00 97.94 103 THR A CA 1
ATOM 771 C C . THR A 1 103 ? -13.616 -16.227 -15.771 1.00 97.94 103 THR A C 1
ATOM 773 O O . THR A 1 103 ? -13.220 -16.297 -14.608 1.00 97.94 103 THR A O 1
ATOM 776 N N . GLN A 1 104 ? -13.103 -17.011 -16.724 1.00 97.62 104 GLN A N 1
ATOM 777 C CA . GLN A 1 104 ? -11.928 -17.863 -16.501 1.00 97.62 104 GLN A CA 1
ATOM 778 C C . GLN A 1 104 ? -10.702 -17.027 -16.118 1.00 97.62 104 GLN A C 1
ATOM 780 O O . GLN A 1 104 ? -10.048 -17.352 -15.127 1.00 97.62 104 GLN A O 1
ATOM 785 N N . LEU A 1 105 ? -10.448 -15.931 -16.844 1.00 96.75 105 LEU A N 1
ATOM 786 C CA . LEU A 1 105 ? -9.353 -15.008 -16.541 1.00 96.75 105 LEU A CA 1
ATOM 787 C C . LEU A 1 105 ? -9.557 -14.322 -15.184 1.00 96.75 105 LEU A C 1
ATOM 789 O O . LEU A 1 105 ? -8.642 -14.305 -14.364 1.00 96.75 105 LEU A O 1
ATOM 793 N N . ASP A 1 106 ? -10.768 -13.830 -14.899 1.00 97.75 106 ASP A N 1
ATOM 794 C CA . ASP A 1 106 ? -11.078 -13.220 -13.596 1.00 97.75 106 ASP A CA 1
ATOM 795 C C . ASP A 1 106 ? -10.838 -14.200 -12.438 1.00 97.75 106 ASP A C 1
ATOM 797 O O . ASP A 1 106 ? -10.328 -13.828 -11.376 1.00 97.75 106 ASP A O 1
ATOM 801 N N . ARG A 1 107 ? -11.203 -15.473 -12.629 1.00 97.94 107 ARG A N 1
ATOM 802 C CA . ARG A 1 107 ? -10.974 -16.534 -11.644 1.00 97.94 107 ARG A CA 1
ATOM 803 C C . ARG A 1 107 ? -9.490 -16.777 -11.418 1.00 97.94 107 ARG A C 1
ATOM 805 O O . ARG A 1 107 ? -9.086 -16.935 -10.266 1.00 97.94 107 ARG A O 1
ATOM 812 N N . GLU A 1 108 ? -8.703 -16.852 -12.484 1.00 96.44 108 GLU A N 1
ATOM 813 C CA . GLU A 1 108 ? -7.254 -17.028 -12.401 1.00 96.44 108 GLU A CA 1
ATOM 814 C C . GLU A 1 108 ? -6.612 -15.854 -11.657 1.00 96.44 108 GLU A C 1
ATOM 816 O O . GLU A 1 108 ? -5.966 -16.065 -10.629 1.00 96.44 108 GLU A O 1
ATOM 821 N N . GLN A 1 109 ? -6.917 -14.619 -12.059 1.00 96.75 109 GLN A N 1
ATOM 822 C CA . GLN A 1 109 ? -6.425 -13.414 -11.393 1.00 96.75 109 GLN A CA 1
ATOM 823 C C . GLN A 1 109 ? -6.784 -13.386 -9.899 1.00 96.75 109 GLN A C 1
ATOM 825 O O . GLN A 1 109 ? -5.952 -13.035 -9.058 1.00 96.75 109 GLN A O 1
ATOM 830 N N . LEU A 1 110 ? -8.011 -13.781 -9.540 1.00 97.94 110 LEU A N 1
ATOM 831 C CA . LEU A 1 110 ? -8.439 -13.840 -8.143 1.00 97.94 110 LEU A CA 1
ATOM 832 C C . LEU A 1 110 ? -7.662 -14.897 -7.343 1.00 97.94 110 LEU A C 1
ATOM 834 O O . LEU A 1 110 ? -7.318 -14.648 -6.187 1.00 97.94 110 LEU A O 1
ATOM 838 N N . LEU A 1 111 ? -7.362 -16.060 -7.929 1.00 97.94 111 LEU A N 1
ATOM 839 C CA . LEU A 1 111 ? -6.530 -17.075 -7.276 1.00 97.94 111 LEU A CA 1
ATOM 840 C C . LEU A 1 111 ? -5.112 -16.557 -7.023 1.00 97.94 111 LEU A C 1
ATOM 842 O O . LEU A 1 111 ? -4.632 -16.684 -5.896 1.00 97.94 111 LEU A O 1
ATOM 846 N N . HIS A 1 112 ? -4.488 -15.914 -8.013 1.00 97.62 112 HIS A N 1
ATOM 847 C CA . HIS A 1 112 ? -3.164 -15.300 -7.863 1.00 97.62 112 HIS A CA 1
ATOM 848 C C . HIS A 1 112 ? -3.157 -14.218 -6.771 1.00 97.62 112 HIS A C 1
ATOM 850 O O . HIS A 1 112 ? -2.307 -14.242 -5.878 1.00 97.62 112 HIS A O 1
ATOM 856 N N . ALA A 1 113 ? -4.168 -13.344 -6.743 1.00 97.69 113 ALA A N 1
ATOM 857 C CA . ALA A 1 113 ? -4.306 -12.323 -5.703 1.00 97.69 113 ALA A CA 1
ATOM 858 C C . ALA A 1 113 ? -4.485 -12.923 -4.292 1.00 97.69 113 ALA A C 1
ATOM 860 O O . ALA A 1 113 ? -3.895 -12.439 -3.319 1.00 97.69 113 ALA A O 1
ATOM 861 N N . ILE A 1 114 ? -5.272 -13.997 -4.158 1.00 98.38 114 ILE A N 1
ATOM 862 C CA . ILE A 1 114 ? -5.439 -14.704 -2.880 1.00 98.38 114 ILE A CA 1
ATOM 863 C C . ILE A 1 114 ? -4.123 -15.368 -2.453 1.00 98.38 114 ILE A C 1
ATOM 865 O O . ILE A 1 114 ? -3.745 -15.264 -1.282 1.00 98.38 114 ILE A O 1
ATOM 869 N N . ASP A 1 115 ? -3.408 -15.999 -3.382 1.00 97.94 115 ASP A N 1
ATOM 870 C CA . ASP A 1 115 ? -2.130 -16.667 -3.119 1.00 97.94 115 ASP A CA 1
ATOM 871 C C . ASP A 1 115 ? -1.051 -15.669 -2.699 1.00 97.94 115 ASP A C 1
ATOM 873 O O . ASP A 1 115 ? -0.354 -15.896 -1.705 1.00 97.94 115 ASP A O 1
ATOM 877 N N . SER A 1 116 ? -0.994 -14.513 -3.360 1.00 98.19 116 SER A N 1
ATOM 878 C CA . SER A 1 116 ? -0.146 -13.385 -2.974 1.00 98.19 116 SER A CA 1
ATOM 879 C C . SER A 1 116 ? -0.428 -12.923 -1.547 1.00 98.19 116 SER A C 1
ATOM 881 O O . SER A 1 116 ? 0.493 -12.755 -0.732 1.00 98.19 116 SER A O 1
ATOM 883 N N . ARG A 1 117 ? -1.712 -12.758 -1.202 1.00 98.06 117 ARG A N 1
ATOM 884 C CA . ARG A 1 117 ? -2.125 -12.344 0.140 1.00 98.06 117 ARG A CA 1
ATOM 885 C C . ARG A 1 117 ? -1.717 -13.373 1.190 1.00 98.06 117 ARG A C 1
ATOM 887 O O . ARG A 1 117 ? -1.154 -12.988 2.216 1.00 98.06 117 ARG A O 1
ATOM 894 N N . ILE A 1 118 ? -1.978 -14.656 0.946 1.00 98.31 118 ILE A N 1
ATOM 895 C CA . ILE A 1 118 ? -1.598 -15.751 1.850 1.00 98.31 118 ILE A CA 1
ATOM 896 C C . ILE A 1 118 ? -0.080 -15.753 2.051 1.00 98.31 118 ILE A C 1
ATOM 898 O O . ILE A 1 118 ? 0.386 -15.698 3.187 1.00 98.31 118 ILE A O 1
ATOM 902 N N . LEU A 1 119 ? 0.694 -15.727 0.964 1.00 98.25 119 LEU A N 1
ATOM 903 C CA . LEU A 1 119 ? 2.155 -15.733 1.011 1.00 98.25 119 LEU A CA 1
ATOM 904 C C . LEU A 1 119 ? 2.709 -14.523 1.777 1.00 98.25 119 LEU A C 1
ATOM 906 O O . LEU A 1 119 ? 3.629 -14.656 2.589 1.00 98.25 119 LEU A O 1
ATOM 910 N N . THR A 1 120 ? 2.118 -13.348 1.566 1.00 97.94 120 THR A N 1
ATOM 911 C CA . THR A 1 120 ? 2.496 -12.117 2.265 1.00 97.94 120 THR A CA 1
ATOM 912 C C . THR A 1 120 ? 2.230 -12.225 3.766 1.00 97.94 120 THR A C 1
ATOM 914 O O . THR A 1 120 ? 3.113 -11.927 4.570 1.00 97.94 120 THR A O 1
ATOM 917 N N . LEU A 1 121 ? 1.038 -12.673 4.166 1.00 97.94 121 LEU A N 1
ATOM 918 C CA . LEU A 1 121 ? 0.659 -12.743 5.578 1.00 97.94 121 LEU A CA 1
ATOM 919 C C . LEU A 1 121 ? 1.353 -13.890 6.325 1.00 97.94 121 LEU A C 1
ATOM 921 O O . LEU A 1 121 ? 1.682 -13.720 7.497 1.00 97.94 121 LEU A O 1
ATOM 925 N N . GLU A 1 122 ? 1.601 -15.029 5.681 1.00 97.19 122 GLU A N 1
ATOM 926 C CA . GLU A 1 122 ? 2.127 -16.229 6.347 1.00 97.19 122 GLU A CA 1
ATOM 927 C C . GLU A 1 122 ? 3.643 -16.379 6.278 1.00 97.19 122 GLU A C 1
ATOM 929 O O . GLU A 1 122 ? 4.253 -16.826 7.248 1.00 97.19 122 GLU A O 1
ATOM 934 N N . VAL A 1 123 ? 4.259 -16.028 5.147 1.00 97.00 123 VAL A N 1
ATOM 935 C CA . VAL A 1 123 ? 5.678 -16.323 4.890 1.00 97.00 123 VAL A CA 1
ATOM 936 C C . VAL A 1 123 ? 6.511 -15.052 4.963 1.00 97.00 123 VAL A C 1
ATOM 938 O O . VAL A 1 123 ? 7.455 -14.967 5.755 1.00 97.00 123 VAL A O 1
ATOM 941 N N . VAL A 1 124 ? 6.132 -14.025 4.194 1.00 96.88 124 VAL A N 1
ATOM 942 C CA . VAL A 1 124 ? 6.845 -12.738 4.217 1.00 96.88 124 VAL A CA 1
ATOM 943 C C . VAL A 1 124 ? 6.701 -12.096 5.595 1.00 96.88 124 VAL A C 1
ATOM 945 O O . VAL A 1 124 ? 7.704 -11.694 6.184 1.00 96.88 124 VAL A O 1
ATOM 948 N N . ARG A 1 125 ? 5.480 -12.100 6.145 1.00 97.19 125 ARG A N 1
ATOM 949 C CA . ARG A 1 125 ? 5.126 -11.598 7.481 1.00 97.19 125 ARG A CA 1
ATOM 950 C C . ARG A 1 125 ? 5.629 -10.169 7.734 1.00 97.19 125 ARG A C 1
ATOM 952 O O . ARG A 1 125 ? 6.286 -9.947 8.754 1.00 97.19 125 ARG A O 1
ATOM 959 N N . PRO A 1 126 ? 5.318 -9.185 6.865 1.00 96.38 126 PRO A N 1
ATOM 960 C CA . PRO A 1 126 ? 5.723 -7.801 7.112 1.00 96.38 126 PRO A CA 1
ATOM 961 C C . PRO A 1 126 ? 5.183 -7.302 8.460 1.00 96.38 126 PRO A C 1
ATOM 963 O O . PRO A 1 126 ? 5.916 -6.689 9.220 1.00 96.38 126 PRO A O 1
ATOM 966 N N . TRP A 1 127 ? 3.978 -7.721 8.859 1.00 97.44 127 TRP A N 1
ATOM 967 C CA . TRP A 1 127 ? 3.403 -7.432 10.180 1.00 97.44 127 TRP A CA 1
ATOM 968 C C . TRP A 1 127 ? 4.280 -7.869 11.375 1.00 97.44 127 TRP A C 1
ATOM 970 O O . TRP A 1 127 ? 4.140 -7.314 12.461 1.00 97.44 127 TRP A O 1
ATOM 980 N N . ALA A 1 128 ? 5.175 -8.848 11.211 1.00 97.75 128 ALA A N 1
ATOM 981 C CA . ALA A 1 128 ? 6.074 -9.326 12.267 1.00 97.75 128 ALA A CA 1
ATOM 982 C C . ALA A 1 128 ? 7.521 -8.816 12.126 1.00 97.75 128 ALA A C 1
ATOM 984 O O . ALA A 1 128 ? 8.343 -9.084 13.003 1.00 97.75 128 ALA A O 1
ATOM 985 N N . LYS A 1 129 ? 7.853 -8.138 11.021 1.00 97.31 129 LYS A N 1
ATOM 986 C CA . LYS A 1 129 ? 9.239 -7.804 10.641 1.00 97.31 129 LYS A CA 1
ATOM 987 C C . LYS A 1 129 ? 9.448 -6.330 10.315 1.00 97.31 129 LYS A C 1
ATOM 989 O O . LYS A 1 129 ? 10.549 -5.824 10.494 1.00 97.31 129 LYS A O 1
ATOM 994 N N . ASP A 1 130 ? 8.419 -5.659 9.819 1.00 97.88 130 ASP A N 1
ATOM 995 C CA . ASP A 1 130 ? 8.472 -4.287 9.343 1.00 97.88 130 ASP A CA 1
ATOM 996 C C . ASP A 1 130 ? 7.767 -3.359 10.335 1.00 97.88 130 ASP A C 1
ATOM 998 O O . ASP A 1 130 ? 6.538 -3.276 10.397 1.00 97.88 130 ASP A O 1
ATOM 1002 N N . ALA A 1 131 ? 8.576 -2.667 11.133 1.00 97.75 131 ALA A N 1
ATOM 1003 C CA . ALA A 1 131 ? 8.097 -1.682 12.089 1.00 97.75 131 ALA A CA 1
ATOM 1004 C C . ALA A 1 131 ? 7.454 -0.457 11.419 1.00 97.75 131 ALA A C 1
ATOM 1006 O O . ALA A 1 131 ? 6.560 0.152 12.013 1.00 97.75 131 ALA A O 1
ATOM 1007 N N . ASP A 1 132 ? 7.868 -0.104 10.198 1.00 98.19 132 ASP A N 1
ATOM 1008 C CA . ASP A 1 132 ? 7.334 1.077 9.523 1.00 98.19 132 ASP A CA 1
ATOM 1009 C C . ASP A 1 132 ? 5.890 0.869 9.057 1.00 98.19 132 ASP A C 1
ATOM 1011 O O . ASP A 1 132 ? 5.080 1.797 9.112 1.00 98.19 132 ASP A O 1
ATOM 1015 N N . SER A 1 133 ? 5.524 -0.373 8.722 1.00 97.00 133 SER A N 1
ATOM 1016 C CA . SER A 1 133 ? 4.147 -0.730 8.355 1.00 97.00 133 SER A CA 1
ATOM 1017 C C . SER A 1 133 ? 3.103 -0.292 9.396 1.00 97.00 133 SER A C 1
ATOM 1019 O O . SER A 1 133 ? 1.957 -0.019 9.040 1.00 97.00 133 SER A O 1
ATOM 1021 N N . TYR A 1 134 ? 3.500 -0.147 10.665 1.00 98.56 134 TYR A N 1
ATOM 1022 C CA . TYR A 1 134 ? 2.662 0.420 11.717 1.00 98.56 134 TYR A CA 1
ATOM 1023 C C . TYR A 1 134 ? 2.708 1.950 11.722 1.00 98.56 134 TYR A C 1
ATOM 1025 O O . TYR A 1 134 ? 1.663 2.586 11.656 1.00 98.56 134 TYR A O 1
ATOM 1033 N N . SER A 1 135 ? 3.885 2.581 11.789 1.00 98.44 135 SER A N 1
ATOM 1034 C CA . SER A 1 135 ? 3.960 4.048 11.857 1.00 98.44 135 SER A CA 1
ATOM 1035 C C . SER A 1 135 ? 3.442 4.726 10.590 1.00 98.44 135 SER A C 1
ATOM 1037 O O . SER A 1 135 ? 2.531 5.551 10.668 1.00 98.44 135 SER A O 1
ATOM 1039 N N . SER A 1 136 ? 3.976 4.361 9.428 1.00 98.38 136 SER A N 1
ATOM 1040 C CA . SER A 1 136 ? 3.573 4.944 8.148 1.00 98.38 136 SER A CA 1
ATOM 1041 C C . SER A 1 136 ? 2.210 4.431 7.683 1.00 98.38 136 SER A C 1
ATOM 1043 O O . SER A 1 136 ? 1.481 5.173 7.027 1.00 98.38 136 SER A O 1
ATOM 1045 N N . GLY A 1 137 ? 1.792 3.228 8.096 1.00 98.25 137 GLY A N 1
ATOM 1046 C CA . GLY A 1 137 ? 0.424 2.740 7.877 1.00 98.25 137 GLY A CA 1
ATOM 1047 C C . GLY A 1 137 ? -0.636 3.608 8.566 1.00 98.25 137 GLY A C 1
ATOM 1048 O O . GLY A 1 137 ? -1.632 3.995 7.947 1.00 98.25 137 GLY A O 1
ATOM 1049 N N . LEU A 1 138 ? -0.398 4.002 9.822 1.00 98.62 138 LEU A N 1
ATOM 1050 C CA . LEU A 1 138 ? -1.286 4.911 10.558 1.00 98.62 138 LEU A CA 1
ATOM 1051 C C . LEU A 1 138 ? -1.248 6.335 9.983 1.00 98.62 138 LEU A C 1
ATOM 1053 O O . LEU A 1 138 ? -2.294 6.970 9.849 1.00 98.62 138 LEU A O 1
ATOM 1057 N N . THR A 1 139 ? -0.079 6.816 9.546 1.00 98.62 139 THR A N 1
ATOM 1058 C CA . THR A 1 139 ? 0.015 8.074 8.785 1.00 98.62 139 THR A CA 1
ATOM 1059 C C . THR A 1 139 ? -0.823 8.014 7.507 1.00 98.62 139 THR A C 1
ATOM 1061 O O . THR A 1 139 ? -1.601 8.930 7.239 1.00 98.62 139 THR A O 1
ATOM 1064 N N . ASN A 1 140 ? -0.731 6.923 6.738 1.00 98.50 140 ASN A N 1
ATOM 1065 C CA . ASN A 1 140 ? -1.521 6.746 5.521 1.00 98.50 140 ASN A CA 1
ATOM 1066 C C . ASN A 1 140 ? -3.029 6.702 5.818 1.00 98.50 140 ASN A C 1
ATOM 1068 O O . ASN A 1 140 ? -3.820 7.275 5.073 1.00 98.50 140 ASN A O 1
ATOM 1072 N N . THR A 1 141 ? -3.418 6.096 6.943 1.00 98.12 141 THR A N 1
ATOM 1073 C CA . THR A 1 141 ? -4.810 6.063 7.421 1.00 98.12 141 THR A CA 1
ATOM 1074 C C . THR A 1 141 ? -5.410 7.464 7.562 1.00 98.12 141 THR A C 1
ATOM 1076 O O . THR A 1 141 ? -6.566 7.682 7.195 1.00 98.12 141 THR A O 1
ATOM 1079 N N . ALA A 1 142 ? -4.627 8.431 8.048 1.00 98.50 142 ALA A N 1
ATOM 1080 C CA . ALA A 1 142 ? -5.032 9.834 8.100 1.00 98.50 142 ALA A CA 1
ATOM 1081 C C . ALA A 1 142 ? -4.901 10.532 6.735 1.00 98.50 142 ALA A C 1
ATOM 1083 O O . ALA A 1 142 ? -5.781 11.295 6.335 1.00 98.50 142 ALA A O 1
ATOM 1084 N N . TYR A 1 143 ? -3.843 10.239 5.976 1.00 98.50 143 TYR A N 1
ATOM 1085 C CA . TYR A 1 143 ? -3.608 10.818 4.651 1.00 98.50 143 TYR A CA 1
ATOM 1086 C C . TYR A 1 143 ? -4.769 10.578 3.677 1.00 98.50 143 TYR A C 1
ATOM 1088 O O . TYR A 1 143 ? -5.231 11.520 3.025 1.00 98.50 143 TYR A O 1
ATOM 1096 N N . VAL A 1 144 ? -5.300 9.353 3.612 1.00 97.69 144 VAL A N 1
ATOM 1097 C CA . VAL A 1 144 ? -6.425 9.026 2.716 1.00 97.69 144 VAL A CA 1
ATOM 1098 C C . VAL A 1 144 ? -7.710 9.787 3.068 1.00 97.69 144 VAL A C 1
ATOM 1100 O O . VAL A 1 144 ? -8.541 10.002 2.188 1.00 97.69 144 VAL A O 1
ATOM 1103 N N . MET A 1 145 ? -7.846 10.272 4.308 1.00 97.06 145 MET A N 1
ATOM 1104 C CA . MET A 1 145 ? -8.989 11.082 4.755 1.00 97.06 145 MET A CA 1
ATOM 1105 C C . MET A 1 145 ? -8.890 12.551 4.322 1.00 97.06 145 MET A C 1
ATOM 1107 O O . MET A 1 145 ? -9.913 13.220 4.137 1.00 97.06 145 MET A O 1
ATOM 1111 N N . ILE A 1 146 ? -7.667 13.063 4.153 1.00 96.50 146 ILE A N 1
ATOM 1112 C CA . ILE A 1 146 ? -7.425 14.486 3.874 1.00 96.50 146 ILE A CA 1
ATOM 1113 C C . ILE A 1 146 ? -7.071 14.772 2.413 1.00 96.50 146 ILE A C 1
ATOM 1115 O O . ILE A 1 146 ? -7.301 15.886 1.946 1.00 96.50 146 ILE A O 1
ATOM 1119 N N . LYS A 1 147 ? -6.563 13.783 1.664 1.00 94.69 147 LYS A N 1
ATOM 1120 C CA . LYS A 1 147 ? -6.087 13.985 0.284 1.00 94.69 147 LYS A CA 1
ATOM 1121 C C . LYS A 1 147 ? -7.196 14.220 -0.750 1.00 94.69 147 LYS A C 1
ATOM 1123 O O . LYS A 1 147 ? -6.914 14.710 -1.839 1.00 94.69 147 LYS A O 1
ATOM 1128 N N . ARG A 1 148 ? -8.448 13.857 -0.442 1.00 92.44 148 ARG A N 1
ATOM 1129 C CA . ARG A 1 148 ? -9.618 14.000 -1.332 1.00 92.44 148 ARG A CA 1
ATOM 1130 C C . ARG A 1 148 ? -10.813 14.593 -0.585 1.00 92.44 148 ARG A C 1
ATOM 1132 O O . ARG A 1 148 ? -11.034 14.313 0.590 1.00 92.44 148 ARG A O 1
ATOM 1139 N N . ARG A 1 149 ? -11.628 15.377 -1.296 1.00 93.75 149 ARG A N 1
ATOM 1140 C CA . ARG A 1 149 ? -12.883 15.965 -0.792 1.00 93.75 149 ARG A CA 1
ATOM 1141 C C . ARG A 1 149 ? -14.078 15.065 -1.138 1.00 93.75 149 ARG A C 1
ATOM 1143 O O . ARG A 1 149 ? -14.851 15.395 -2.026 1.00 93.75 149 ARG A O 1
ATOM 1150 N N . PHE A 1 150 ? -14.202 13.916 -0.472 1.00 94.19 150 PHE A N 1
ATOM 1151 C CA . PHE A 1 150 ? -15.246 12.915 -0.770 1.00 94.19 150 PHE A CA 1
ATOM 1152 C C . PHE A 1 150 ? -16.541 13.071 0.051 1.00 94.19 150 PHE A C 1
ATOM 1154 O O . PHE A 1 150 ? -17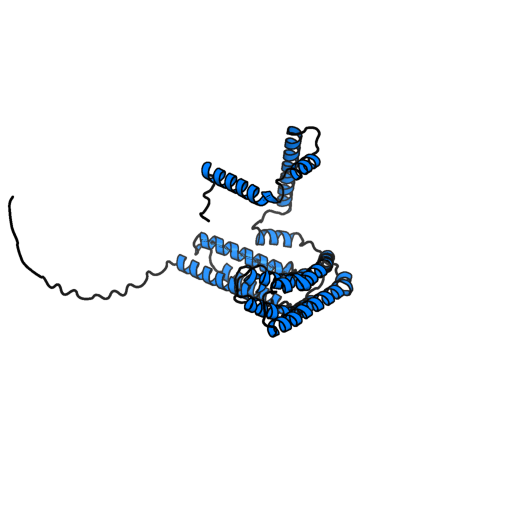.561 12.487 -0.295 1.00 94.19 150 PHE A O 1
ATOM 1161 N N . ALA A 1 151 ? -16.504 13.845 1.138 1.00 96.19 151 ALA A N 1
ATOM 1162 C CA . ALA A 1 151 ? -17.627 14.088 2.043 1.00 96.19 151 ALA A CA 1
ATOM 1163 C C . ALA A 1 151 ? -17.484 15.471 2.718 1.00 96.19 151 ALA A C 1
ATOM 1165 O O . ALA A 1 151 ? -16.383 16.051 2.678 1.00 96.19 151 ALA A O 1
ATOM 1166 N N . PRO A 1 152 ? -18.555 16.010 3.342 1.00 97.38 152 PRO A N 1
ATOM 1167 C CA . PRO A 1 152 ? -18.499 17.252 4.112 1.00 97.38 152 PRO A CA 1
ATOM 1168 C C . PRO A 1 152 ? -17.357 17.263 5.134 1.00 97.38 152 PRO A C 1
ATOM 1170 O O . PRO A 1 152 ? -16.990 16.229 5.695 1.00 97.38 152 PRO A O 1
ATOM 1173 N N . LEU A 1 153 ? -16.780 18.443 5.369 1.00 97.12 153 LEU A N 1
ATOM 1174 C CA . LEU A 1 153 ? -15.549 18.593 6.148 1.00 97.12 153 LEU A CA 1
ATOM 1175 C C . LEU A 1 153 ? -15.687 18.040 7.579 1.00 97.12 153 LEU A C 1
ATOM 1177 O O . LEU A 1 153 ? -14.856 17.234 7.996 1.00 97.12 153 LEU A O 1
ATOM 1181 N N . ASP A 1 154 ? -16.778 18.380 8.269 1.00 97.81 154 ASP A N 1
ATOM 1182 C CA . ASP A 1 154 ? -17.056 17.912 9.635 1.00 97.81 154 ASP A CA 1
ATOM 1183 C C . ASP A 1 154 ? -17.264 16.392 9.708 1.00 97.81 154 ASP A C 1
ATOM 1185 O O . ASP A 1 154 ? -16.892 15.750 10.688 1.00 97.81 154 ASP A O 1
ATOM 1189 N N . GLU A 1 155 ? -17.868 15.791 8.677 1.00 98.00 155 GLU A N 1
ATOM 1190 C CA . GLU A 1 155 ? -18.060 14.338 8.614 1.00 98.00 155 GLU A CA 1
ATOM 1191 C C . GLU A 1 155 ? -16.714 13.620 8.484 1.00 98.00 155 GLU A C 1
ATOM 1193 O O . GLU A 1 155 ? -16.444 12.664 9.216 1.00 98.00 155 GLU A O 1
ATOM 1198 N N . ARG A 1 156 ? -15.838 14.116 7.601 1.00 97.94 156 ARG A N 1
ATOM 1199 C CA . ARG A 1 156 ? -14.486 13.567 7.436 1.00 97.94 156 ARG A CA 1
ATOM 1200 C C . ARG A 1 156 ? -13.664 13.704 8.710 1.00 97.94 156 ARG A C 1
ATOM 1202 O O . ARG A 1 156 ? -12.963 12.756 9.056 1.00 97.94 156 ARG A O 1
ATOM 1209 N N . LEU A 1 157 ? -13.781 14.829 9.421 1.00 98.62 157 LEU A N 1
ATOM 1210 C CA . LEU A 1 157 ? -13.076 15.010 10.686 1.00 98.62 157 LEU A CA 1
ATOM 1211 C C . LEU A 1 157 ? -13.571 14.025 11.754 1.00 98.62 157 LEU A C 1
ATOM 1213 O O . LEU A 1 157 ? -12.749 13.359 12.371 1.00 98.62 157 LEU A O 1
ATOM 1217 N N . ARG A 1 158 ? -14.888 13.841 11.927 1.00 98.75 158 ARG A N 1
ATOM 1218 C CA . ARG A 1 158 ? -15.430 12.852 12.888 1.00 98.75 158 ARG A CA 1
ATOM 1219 C C . ARG A 1 158 ? -14.939 11.429 12.605 1.00 98.75 158 ARG A C 1
ATOM 1221 O O . ARG A 1 158 ? -14.544 10.717 13.525 1.00 98.75 158 ARG A O 1
ATOM 1228 N N . LYS A 1 159 ? -14.928 11.028 11.331 1.00 98.56 159 LYS A N 1
ATOM 1229 C CA . LYS A 1 159 ? -14.408 9.724 10.886 1.00 98.56 159 LYS A CA 1
ATOM 1230 C C . LYS A 1 159 ? -12.906 9.582 11.163 1.00 98.56 159 LYS A C 1
ATOM 1232 O O . LYS A 1 159 ? -12.468 8.558 11.683 1.00 98.56 159 LYS A O 1
ATOM 1237 N N . LEU A 1 160 ? -12.126 10.630 10.892 1.00 98.75 160 LEU A N 1
ATOM 1238 C CA . LEU A 1 160 ? -10.700 10.658 11.214 1.00 98.75 160 LEU A CA 1
ATOM 1239 C C . LEU A 1 160 ? -10.452 10.556 12.725 1.00 98.75 160 LEU A C 1
ATOM 1241 O O . LEU A 1 160 ? -9.641 9.734 13.135 1.00 98.75 160 LEU A O 1
ATOM 1245 N N . ILE A 1 161 ? -11.185 11.308 13.550 1.00 98.88 161 ILE A N 1
ATOM 1246 C CA . ILE A 1 161 ? -11.096 11.239 15.017 1.00 98.88 161 ILE A CA 1
ATOM 1247 C C . ILE A 1 161 ? -11.317 9.804 15.510 1.00 98.88 161 ILE A C 1
ATOM 1249 O O . ILE A 1 161 ? -10.580 9.325 16.373 1.00 98.88 161 ILE A O 1
ATOM 1253 N N . ALA A 1 162 ? -12.315 9.097 14.968 1.00 98.88 162 ALA A N 1
ATOM 1254 C CA . ALA A 1 162 ? -12.582 7.706 15.334 1.00 98.88 162 ALA A CA 1
ATOM 1255 C C . ALA A 1 162 ? -11.372 6.796 15.049 1.00 98.88 162 ALA A C 1
ATOM 1257 O O . ALA A 1 162 ? -10.981 6.000 15.907 1.00 98.88 162 ALA A O 1
ATOM 1258 N N . ARG A 1 163 ? -10.718 6.979 13.894 1.00 98.69 163 ARG A N 1
ATOM 1259 C CA . ARG A 1 163 ? -9.470 6.283 13.543 1.00 98.69 163 ARG A CA 1
ATOM 1260 C C . ARG A 1 163 ? -8.318 6.672 14.465 1.00 98.69 163 ARG A C 1
ATOM 1262 O O . ARG A 1 163 ? -7.672 5.783 15.015 1.00 98.69 163 ARG A O 1
ATOM 1269 N N . GLU A 1 164 ? -8.087 7.967 14.680 1.00 98.88 164 GLU A N 1
ATOM 1270 C CA . GLU A 1 164 ? -7.019 8.507 15.537 1.00 98.88 164 GLU A CA 1
ATOM 1271 C C . GLU A 1 164 ? -7.091 7.959 16.964 1.00 98.88 164 GLU A C 1
ATOM 1273 O O . GLU A 1 164 ? -6.070 7.559 17.523 1.00 98.88 164 GLU A O 1
ATOM 1278 N N . LYS A 1 165 ? -8.297 7.829 17.528 1.00 98.88 165 LYS A N 1
ATOM 1279 C CA . LYS A 1 165 ? -8.507 7.224 18.853 1.00 98.88 165 LYS A CA 1
ATOM 1280 C C . LYS A 1 165 ? -8.049 5.763 18.939 1.00 98.88 165 LYS A C 1
ATOM 1282 O O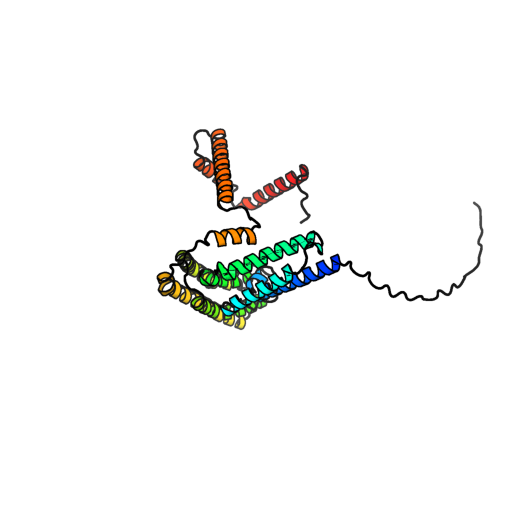 . LYS A 1 165 ? -7.661 5.320 20.019 1.00 98.88 165 LYS A O 1
ATOM 1287 N N . ALA A 1 166 ? -8.065 5.016 17.835 1.00 98.69 166 ALA A N 1
ATOM 1288 C CA . ALA A 1 166 ? -7.614 3.624 17.786 1.00 98.69 166 ALA A CA 1
ATOM 1289 C C . ALA A 1 166 ? -6.102 3.476 17.508 1.00 98.69 166 ALA A C 1
ATOM 1291 O O . ALA A 1 166 ? -5.508 2.450 17.855 1.00 98.69 166 ALA A O 1
ATOM 1292 N N . MET A 1 167 ? -5.451 4.492 16.930 1.00 98.75 167 MET A N 1
ATOM 1293 C CA . MET A 1 167 ? -4.044 4.421 16.505 1.00 98.75 167 MET A CA 1
ATOM 1294 C C . MET A 1 167 ? -3.047 4.129 17.646 1.00 98.75 167 MET A C 1
ATOM 1296 O O . MET A 1 167 ? -2.153 3.303 17.438 1.00 98.75 167 MET A O 1
ATOM 1300 N N . PRO A 1 168 ? -3.162 4.713 18.862 1.00 98.81 168 PRO A N 1
ATOM 1301 C CA . PRO A 1 168 ? -2.238 4.395 19.952 1.00 98.81 168 PRO A CA 1
ATOM 1302 C C . PRO A 1 168 ? -2.224 2.906 20.316 1.00 98.81 168 PRO A C 1
ATOM 1304 O O . PRO A 1 168 ? -1.157 2.341 20.558 1.00 98.81 168 PRO A O 1
ATOM 1307 N N . ALA A 1 169 ? -3.388 2.247 20.304 1.00 98.56 169 ALA A N 1
ATOM 1308 C CA . ALA A 1 169 ? -3.488 0.817 20.580 1.00 98.56 169 ALA A CA 1
ATOM 1309 C C . ALA A 1 169 ? -2.829 -0.029 19.476 1.00 98.56 169 ALA A C 1
ATOM 1311 O O . ALA A 1 169 ? -2.158 -1.014 19.783 1.00 98.56 169 ALA A O 1
ATOM 1312 N N . ALA A 1 170 ? -2.927 0.385 18.208 1.00 98.56 170 ALA A N 1
ATOM 1313 C CA . ALA A 1 170 ? -2.250 -0.289 17.099 1.00 98.56 170 ALA A CA 1
ATOM 1314 C C . ALA A 1 170 ? -0.715 -0.291 17.257 1.00 98.56 170 ALA A C 1
ATOM 1316 O O . ALA A 1 170 ? -0.065 -1.312 17.024 1.00 98.56 170 ALA A O 1
ATOM 1317 N N . LEU A 1 171 ? -0.126 0.806 17.747 1.00 98.75 171 LEU A N 1
ATOM 1318 C CA . LEU A 1 171 ? 1.313 0.877 18.047 1.00 98.75 171 LEU A CA 1
ATOM 1319 C C . LEU A 1 171 ? 1.726 0.005 19.246 1.00 98.75 171 LEU A C 1
ATOM 1321 O O . LEU A 1 171 ? 2.897 -0.366 19.365 1.00 98.75 171 LEU A O 1
ATOM 1325 N N . LEU A 1 172 ? 0.796 -0.341 20.140 1.00 98.62 172 LEU A N 1
ATOM 1326 C CA . LEU A 1 172 ? 1.042 -1.329 21.193 1.00 98.62 172 LEU A CA 1
ATOM 1327 C C . LEU A 1 172 ? 1.007 -2.758 20.641 1.00 98.62 172 LEU A C 1
ATOM 1329 O O . LEU A 1 172 ? 1.846 -3.568 21.034 1.00 98.62 172 LEU A O 1
ATOM 1333 N N . GLU A 1 173 ? 0.102 -3.063 19.709 1.00 98.75 173 GLU A N 1
ATOM 1334 C CA . GLU A 1 173 ? 0.094 -4.354 19.003 1.00 98.75 173 GLU A CA 1
ATOM 1335 C C . GLU A 1 173 ? 1.385 -4.570 18.205 1.00 98.75 173 GLU A C 1
ATOM 1337 O O . GLU A 1 173 ? 1.956 -5.659 18.257 1.00 98.75 173 GLU A O 1
ATOM 1342 N N . ALA A 1 174 ? 1.933 -3.520 17.584 1.00 98.31 174 ALA A N 1
ATOM 1343 C CA . ALA A 1 174 ? 3.231 -3.574 16.907 1.00 98.31 174 ALA A CA 1
ATOM 1344 C C . ALA A 1 174 ? 4.332 -4.179 17.796 1.00 98.31 174 ALA A C 1
ATOM 1346 O O . ALA A 1 174 ? 5.087 -5.052 17.372 1.00 98.31 174 ALA A O 1
ATOM 1347 N N . ARG A 1 175 ? 4.383 -3.778 19.072 1.00 98.12 175 ARG A N 1
ATOM 1348 C CA . ARG A 1 175 ? 5.388 -4.258 20.038 1.00 98.12 175 ARG A CA 1
ATOM 1349 C C . ARG A 1 175 ? 5.231 -5.742 20.376 1.00 98.12 175 ARG A C 1
ATOM 1351 O O . ARG A 1 175 ? 6.215 -6.375 20.744 1.00 98.12 175 ARG A O 1
ATOM 1358 N N . LYS A 1 176 ? 4.012 -6.279 20.268 1.00 98.19 176 LYS A N 1
ATOM 1359 C CA . LYS A 1 176 ? 3.680 -7.699 20.495 1.00 98.19 176 LYS A CA 1
ATOM 1360 C C . LYS A 1 176 ? 3.900 -8.550 19.241 1.00 98.19 176 LYS A C 1
ATOM 1362 O O . LYS A 1 176 ? 4.144 -9.755 19.323 1.00 98.19 176 LYS A O 1
ATOM 1367 N N . ASN A 1 177 ? 3.755 -7.935 18.076 1.00 98.38 177 ASN A N 1
ATOM 1368 C CA . ASN A 1 177 ? 3.828 -8.616 16.794 1.00 98.38 177 ASN A CA 1
ATOM 1369 C C . ASN A 1 177 ? 5.259 -8.731 16.275 1.00 98.38 177 ASN A C 1
ATOM 1371 O O . ASN A 1 177 ? 5.603 -9.758 15.694 1.00 98.38 177 ASN A O 1
ATOM 1375 N N . ILE A 1 178 ? 6.070 -7.688 16.472 1.00 98.12 178 ILE A N 1
ATOM 1376 C CA . ILE A 1 178 ? 7.402 -7.600 15.881 1.00 98.12 178 ILE A CA 1
ATOM 1377 C C . ILE A 1 178 ? 8.391 -8.502 16.629 1.00 98.12 178 ILE A C 1
ATOM 1379 O O . ILE A 1 178 ? 8.677 -8.320 17.818 1.00 98.12 178 ILE A O 1
ATOM 1383 N N . GLU A 1 179 ? 8.939 -9.452 15.880 1.00 93.12 179 GLU A N 1
ATOM 1384 C CA . GLU A 1 179 ? 9.879 -10.471 16.339 1.00 93.12 179 GLU A CA 1
ATOM 1385 C C . GLU A 1 179 ? 11.289 -10.128 15.822 1.00 93.12 179 GLU A C 1
ATOM 1387 O O . GLU A 1 179 ? 11.908 -9.173 16.296 1.00 93.12 179 GLU A O 1
ATOM 1392 N N . ASP A 1 180 ? 11.787 -10.887 14.843 1.00 90.06 180 ASP A N 1
ATOM 1393 C CA . ASP A 1 180 ? 13.122 -10.758 14.258 1.00 90.06 180 ASP A CA 1
ATOM 1394 C C . ASP A 1 180 ? 13.117 -9.787 13.064 1.00 90.06 180 ASP A C 1
ATOM 1396 O O . ASP A 1 180 ? 13.161 -10.176 11.894 1.00 90.06 180 ASP A O 1
ATOM 1400 N N . ALA A 1 181 ? 12.975 -8.495 13.368 1.00 97.12 181 ALA A N 1
ATOM 1401 C CA . ALA A 1 181 ? 12.982 -7.436 12.364 1.00 97.12 181 ALA A CA 1
ATOM 1402 C C . ALA A 1 181 ? 14.372 -7.288 11.714 1.00 97.12 181 ALA A C 1
ATOM 1404 O O . ALA A 1 181 ? 15.382 -7.239 12.429 1.00 97.12 181 ALA A O 1
ATOM 1405 N N . PRO A 1 182 ? 14.464 -7.141 10.380 1.00 98.19 182 PRO A N 1
ATOM 1406 C CA . PRO A 1 182 ? 15.697 -6.714 9.738 1.00 98.19 182 PRO A CA 1
ATOM 1407 C C . PRO A 1 182 ? 16.129 -5.337 10.228 1.00 98.19 182 PRO A C 1
ATOM 1409 O O . PRO A 1 182 ? 15.325 -4.405 10.295 1.00 98.19 182 PRO A O 1
ATOM 1412 N N . ARG A 1 183 ? 17.424 -5.181 10.523 1.00 98.06 183 ARG A N 1
ATOM 1413 C CA . ARG A 1 183 ? 17.978 -3.923 11.049 1.00 98.06 183 ARG A CA 1
ATOM 1414 C C . ARG A 1 183 ? 17.600 -2.708 10.202 1.00 98.06 183 ARG A C 1
ATOM 1416 O O . ARG A 1 183 ? 17.206 -1.687 10.759 1.00 98.06 183 ARG A O 1
ATOM 1423 N N . ILE A 1 184 ? 17.678 -2.846 8.878 1.00 98.06 184 ILE A N 1
ATOM 1424 C CA . ILE A 1 184 ? 17.374 -1.765 7.937 1.00 98.06 184 ILE A CA 1
ATOM 1425 C C . ILE A 1 184 ? 15.907 -1.318 8.005 1.00 98.06 184 ILE A C 1
ATOM 1427 O O . ILE A 1 184 ? 15.645 -0.123 7.945 1.00 98.06 184 ILE A O 1
ATOM 1431 N N . TYR A 1 185 ? 14.955 -2.232 8.229 1.00 98.31 185 TYR A N 1
ATOM 1432 C CA . TYR A 1 185 ? 13.537 -1.872 8.380 1.00 98.31 185 TYR A CA 1
ATOM 1433 C C . TYR A 1 185 ? 13.320 -1.039 9.645 1.00 98.31 185 TYR A C 1
ATOM 1435 O O . TYR A 1 185 ? 12.665 0.000 9.610 1.00 98.31 185 TYR A O 1
ATOM 1443 N N . THR A 1 186 ? 13.944 -1.437 10.757 1.00 98.69 186 THR A N 1
ATOM 1444 C CA . THR A 1 186 ? 13.885 -0.663 12.002 1.00 98.69 186 THR A CA 1
ATOM 1445 C C . THR A 1 186 ? 14.530 0.719 11.849 1.00 98.69 186 THR A C 1
ATOM 1447 O O . THR A 1 186 ? 14.011 1.693 12.392 1.00 98.69 186 THR A O 1
ATOM 1450 N N . GLN A 1 187 ? 15.642 0.834 11.113 1.00 98.56 187 GLN A N 1
ATOM 1451 C CA . GLN A 1 187 ? 16.295 2.124 10.843 1.00 98.56 187 GLN A CA 1
ATOM 1452 C C . GLN A 1 187 ? 15.400 3.055 10.018 1.00 98.56 187 GLN A C 1
ATOM 1454 O O . GLN A 1 187 ? 15.189 4.194 10.431 1.00 98.56 187 GLN A O 1
ATOM 1459 N N . ILE A 1 188 ? 14.811 2.547 8.932 1.00 98.56 188 ILE A N 1
ATOM 1460 C CA . ILE A 1 188 ? 13.869 3.291 8.083 1.00 98.56 188 ILE A CA 1
ATOM 1461 C C . ILE A 1 188 ? 12.686 3.813 8.913 1.00 98.56 188 ILE A C 1
ATOM 1463 O O . ILE A 1 188 ? 12.405 5.012 8.896 1.00 98.56 188 ILE A O 1
ATOM 1467 N N . ALA A 1 189 ? 12.076 2.960 9.744 1.00 98.50 189 ALA A N 1
ATOM 1468 C CA . ALA A 1 189 ? 10.990 3.373 10.634 1.00 98.50 189 ALA A CA 1
ATOM 1469 C C . ALA A 1 189 ? 11.419 4.501 11.599 1.00 98.50 189 ALA A C 1
ATOM 1471 O O . ALA A 1 189 ? 10.691 5.473 11.810 1.0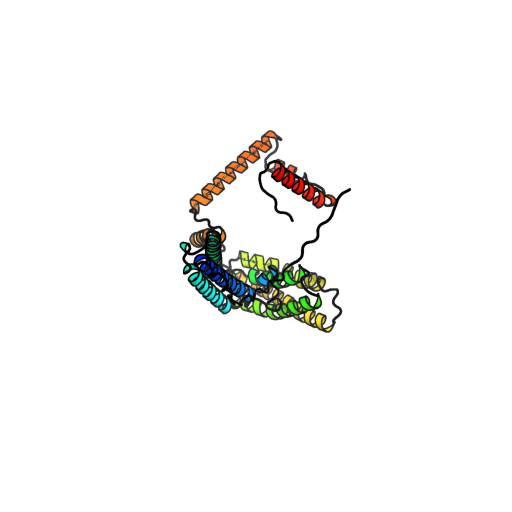0 98.50 189 ALA A O 1
ATOM 1472 N N . ILE A 1 190 ? 12.623 4.420 12.183 1.00 98.75 190 ILE A N 1
ATOM 1473 C CA . ILE A 1 190 ? 13.160 5.467 13.076 1.00 98.75 190 ILE A CA 1
ATOM 1474 C C . ILE A 1 190 ? 13.341 6.800 12.338 1.00 98.75 190 ILE A C 1
ATOM 1476 O O . ILE A 1 190 ? 13.032 7.856 12.909 1.00 98.75 190 ILE A O 1
ATOM 1480 N N . GLU A 1 191 ? 13.852 6.755 11.107 1.00 98.44 191 GLU A N 1
ATOM 1481 C CA . GLU A 1 191 ? 14.076 7.926 10.255 1.00 98.44 191 GLU A CA 1
ATOM 1482 C C . GLU A 1 191 ? 12.747 8.588 9.859 1.00 98.44 191 GLU A C 1
ATOM 1484 O O . GLU A 1 191 ? 12.603 9.807 9.979 1.00 98.44 191 GLU A O 1
ATOM 1489 N N . GLN A 1 192 ? 11.737 7.796 9.495 1.00 98.31 192 GLN A N 1
ATOM 1490 C CA . GLN A 1 192 ? 10.444 8.295 9.020 1.00 98.31 192 GLN A CA 1
ATOM 1491 C C . GLN A 1 192 ? 9.534 8.844 10.125 1.00 98.31 192 GLN A C 1
ATOM 1493 O O . GLN A 1 192 ? 8.742 9.753 9.860 1.00 98.31 192 GLN A O 1
ATOM 1498 N N . ILE A 1 193 ? 9.635 8.364 11.374 1.00 98.25 193 ILE A N 1
ATOM 1499 C CA . ILE A 1 193 ? 8.673 8.758 12.422 1.00 98.25 193 ILE A CA 1
ATOM 1500 C C . ILE A 1 193 ? 8.633 10.270 12.670 1.00 98.25 193 ILE A C 1
ATOM 1502 O O . ILE A 1 193 ? 7.566 10.790 12.996 1.00 98.25 193 ILE A O 1
ATOM 1506 N N . GLU A 1 194 ? 9.734 11.011 12.516 1.00 97.81 194 GLU A N 1
ATOM 1507 C CA . GLU A 1 194 ? 9.631 12.468 12.695 1.00 97.81 194 GLU A CA 1
ATOM 1508 C C . GLU A 1 194 ? 8.827 13.135 11.572 1.00 97.81 194 GLU A C 1
ATOM 1510 O O . GLU A 1 194 ? 8.034 14.033 11.852 1.00 97.81 194 GLU A O 1
ATOM 1515 N N . GLY A 1 195 ? 8.944 12.641 10.336 1.00 98.56 195 GLY A N 1
ATOM 1516 C CA . GLY A 1 195 ? 8.077 13.041 9.227 1.00 98.56 195 GLY A CA 1
ATOM 1517 C C . GLY A 1 195 ? 6.609 12.722 9.516 1.00 98.56 195 GLY A C 1
ATOM 1518 O O . GLY A 1 195 ? 5.758 13.605 9.408 1.00 98.56 195 GLY A O 1
ATOM 1519 N N . ASN A 1 196 ? 6.327 11.512 10.008 1.00 98.69 196 ASN A N 1
ATOM 1520 C CA . ASN A 1 196 ? 4.984 11.094 10.425 1.00 98.69 196 ASN A CA 1
ATOM 1521 C C . ASN A 1 196 ? 4.412 12.020 11.513 1.00 98.69 196 ASN A C 1
ATOM 1523 O O . ASN A 1 196 ? 3.293 12.515 11.405 1.00 98.69 196 ASN A O 1
ATOM 1527 N N . ARG A 1 197 ? 5.199 12.345 12.544 1.00 98.69 197 ARG A N 1
ATOM 1528 C CA . ARG A 1 197 ? 4.782 13.283 13.600 1.00 98.69 197 ARG A CA 1
ATOM 1529 C C . ARG A 1 197 ? 4.566 14.696 13.068 1.00 98.69 197 ARG A C 1
ATOM 1531 O O . ARG A 1 197 ? 3.632 15.361 13.505 1.00 98.69 197 ARG A O 1
ATOM 1538 N N . SER A 1 198 ? 5.420 15.168 12.162 1.00 98.69 198 SER A N 1
ATOM 1539 C CA . SER A 1 198 ? 5.266 16.478 11.521 1.00 98.69 198 SER A CA 1
ATOM 1540 C C . SER A 1 198 ? 3.963 16.558 10.726 1.00 98.69 198 SER A C 1
ATOM 1542 O O . SER A 1 198 ? 3.231 17.539 10.846 1.00 98.69 198 SER A O 1
ATOM 1544 N N . PHE A 1 199 ? 3.620 15.495 9.996 1.00 98.81 199 PHE A N 1
ATOM 1545 C CA . PHE A 1 199 ? 2.368 15.385 9.253 1.00 98.81 199 PHE A CA 1
ATOM 1546 C C . PHE A 1 199 ? 1.138 15.564 10.161 1.00 98.81 199 PHE A C 1
ATOM 1548 O O . PHE A 1 199 ? 0.314 16.441 9.898 1.00 98.81 199 PHE A O 1
ATOM 1555 N N . PHE A 1 200 ? 1.059 14.834 11.279 1.00 98.81 200 PHE A N 1
ATOM 1556 C CA . PHE A 1 200 ? -0.030 14.985 12.258 1.00 98.81 200 PHE A CA 1
ATOM 1557 C C . PHE A 1 200 ? -0.033 16.354 12.962 1.00 98.81 200 PHE A C 1
ATOM 1559 O O . PHE A 1 200 ? -1.085 16.862 13.338 1.00 98.81 200 PHE A O 1
ATOM 1566 N N . LYS A 1 201 ? 1.125 17.008 13.113 1.00 98.69 201 LYS A N 1
ATOM 1567 C CA . LYS A 1 201 ? 1.206 18.367 13.681 1.00 98.69 201 LYS A CA 1
ATOM 1568 C C . LYS A 1 201 ? 0.764 19.467 12.716 1.00 98.69 201 LYS A C 1
ATOM 1570 O O . LYS A 1 201 ? 0.371 20.531 13.180 1.00 98.69 201 LYS A O 1
ATOM 1575 N N . THR A 1 202 ? 0.902 19.258 11.407 1.00 98.50 202 THR A N 1
ATOM 1576 C CA . THR A 1 202 ? 0.829 20.347 10.418 1.00 98.50 202 THR A CA 1
ATOM 1577 C C . THR A 1 202 ? -0.189 20.073 9.319 1.00 98.50 202 THR A C 1
ATOM 1579 O O . THR A 1 202 ? -1.197 20.770 9.231 1.00 98.50 202 THR A O 1
ATOM 1582 N N . ALA A 1 203 ? 0.036 19.043 8.508 1.00 98.31 203 ALA A N 1
ATOM 1583 C CA . ALA A 1 203 ? -0.793 18.729 7.354 1.00 98.31 203 ALA A CA 1
ATOM 1584 C C . ALA A 1 203 ? -2.209 18.299 7.753 1.00 98.31 203 ALA A C 1
ATOM 1586 O O . ALA A 1 203 ? -3.168 18.746 7.127 1.00 98.31 203 ALA A O 1
ATOM 1587 N N . VAL A 1 204 ? -2.351 17.476 8.801 1.00 98.44 204 VAL A N 1
ATOM 1588 C CA . VAL A 1 204 ? -3.676 17.018 9.247 1.00 98.44 204 VAL A CA 1
ATOM 1589 C C . VAL A 1 204 ? -4.522 18.194 9.754 1.00 98.44 204 VAL A C 1
ATOM 1591 O O . VAL A 1 204 ? -5.582 18.413 9.172 1.00 98.44 204 VAL A O 1
ATOM 1594 N N . PRO A 1 205 ? -4.077 19.030 10.718 1.00 98.25 205 PRO A N 1
ATOM 1595 C CA . PRO A 1 205 ? -4.843 20.215 11.119 1.00 98.25 205 PRO A CA 1
ATOM 1596 C C . PRO A 1 205 ? -5.091 21.196 9.965 1.00 98.25 205 PRO A C 1
ATOM 1598 O O . PRO A 1 205 ? -6.183 21.747 9.844 1.00 98.25 205 PRO A O 1
ATOM 1601 N N . GLY A 1 206 ? -4.104 21.378 9.079 1.00 97.88 206 GLY A N 1
ATOM 1602 C CA . GLY A 1 206 ? -4.213 22.256 7.912 1.00 97.88 206 GLY A CA 1
ATOM 1603 C C . GLY A 1 206 ? -5.307 21.849 6.919 1.00 97.88 206 GLY A C 1
ATOM 1604 O O . GLY A 1 206 ? -5.785 22.689 6.163 1.00 97.88 206 GLY A O 1
ATOM 1605 N N . ALA A 1 207 ? -5.749 20.588 6.935 1.00 97.38 207 ALA A N 1
ATOM 1606 C CA . ALA A 1 207 ? -6.838 20.113 6.086 1.00 97.38 207 ALA A CA 1
ATOM 1607 C C . ALA A 1 207 ? -8.243 20.462 6.615 1.00 97.38 207 ALA A C 1
ATOM 1609 O O . ALA A 1 207 ? -9.216 20.275 5.881 1.00 97.38 207 ALA A O 1
ATOM 1610 N N . PHE A 1 208 ? -8.360 20.948 7.858 1.00 97.25 208 PHE A N 1
ATOM 1611 C CA . PHE A 1 208 ? -9.633 21.163 8.560 1.00 97.25 208 PHE A CA 1
ATOM 1612 C C . PHE A 1 208 ? -9.811 22.597 9.097 1.00 97.25 208 PHE A C 1
ATOM 1614 O O . PHE A 1 208 ? -10.632 22.825 9.983 1.00 97.25 208 PHE A O 1
ATOM 1621 N N . THR A 1 209 ? -9.086 23.580 8.548 1.00 96.25 209 THR A N 1
ATOM 1622 C CA . THR A 1 209 ? -9.090 24.982 9.023 1.00 96.25 209 THR A CA 1
ATOM 1623 C C . THR A 1 209 ? -10.446 25.681 8.947 1.00 96.25 209 THR A C 1
ATOM 1625 O O . THR A 1 209 ? -10.677 26.636 9.683 1.00 96.25 209 THR A O 1
ATOM 1628 N N . ASP A 1 210 ? -11.339 25.220 8.071 1.00 96.81 210 ASP A N 1
ATOM 1629 C CA . ASP A 1 210 ? -12.628 25.876 7.827 1.00 96.81 210 ASP A CA 1
ATOM 1630 C C . ASP A 1 210 ? -13.723 25.445 8.826 1.00 96.81 210 ASP A C 1
ATOM 1632 O O . ASP A 1 210 ? -14.812 26.024 8.837 1.00 96.81 210 ASP A O 1
ATOM 1636 N N . ILE A 1 211 ? -13.449 24.461 9.692 1.00 96.94 211 ILE A N 1
ATOM 1637 C CA . ILE A 1 211 ? -14.395 23.986 10.714 1.00 96.94 211 ILE A CA 1
ATOM 1638 C C . ILE A 1 211 ? -14.550 25.030 11.823 1.00 96.94 211 ILE A C 1
ATOM 1640 O O . ILE A 1 211 ? -13.570 25.531 12.367 1.00 96.94 211 ILE A O 1
ATOM 1644 N N . GLN A 1 212 ? -15.799 25.327 12.192 1.00 96.81 212 GLN A N 1
ATOM 1645 C CA . GLN A 1 212 ? -16.135 26.288 13.255 1.00 96.81 212 GLN A CA 1
ATOM 1646 C C . GLN A 1 212 ? -16.642 25.623 14.545 1.00 96.81 212 GLN A C 1
ATOM 1648 O O . GLN A 1 212 ? -16.737 26.278 15.586 1.00 96.81 212 GLN A O 1
ATOM 1653 N N . ASP A 1 213 ? -16.987 24.333 14.491 1.00 98.19 213 ASP A N 1
ATOM 1654 C CA . ASP A 1 213 ? -17.452 23.568 15.648 1.00 98.19 213 ASP A CA 1
ATOM 1655 C C . ASP A 1 213 ? -16.299 23.356 16.641 1.00 98.19 213 ASP A C 1
ATOM 1657 O O . ASP A 1 213 ? -15.430 22.503 16.456 1.00 98.19 213 ASP A O 1
ATOM 1661 N N . LYS A 1 214 ? -16.297 24.156 17.712 1.00 97.88 214 LYS A N 1
ATOM 1662 C CA . LYS A 1 214 ? -15.258 24.120 18.749 1.00 97.88 214 LYS A CA 1
ATOM 1663 C C . LYS A 1 214 ? -15.183 22.776 19.462 1.00 97.88 214 LYS A C 1
ATOM 1665 O O . LYS A 1 214 ? -14.082 22.319 19.736 1.00 97.88 214 LYS A O 1
ATOM 1670 N N . ALA A 1 215 ? -16.321 22.137 19.732 1.00 98.50 215 ALA A N 1
ATOM 1671 C CA . ALA A 1 215 ? -16.327 20.857 20.434 1.00 98.50 215 ALA A CA 1
ATOM 1672 C C . ALA A 1 215 ? -15.673 19.768 19.574 1.00 98.50 215 ALA A C 1
ATOM 1674 O O . ALA A 1 215 ? -14.869 18.982 20.073 1.00 98.50 215 ALA A O 1
ATOM 1675 N N . LEU A 1 216 ? -15.964 19.774 18.270 1.00 98.56 216 LEU A N 1
ATOM 1676 C CA . LEU A 1 216 ? -15.338 18.863 17.316 1.00 98.56 216 LEU A CA 1
ATOM 1677 C C . LEU A 1 216 ? -13.828 19.118 17.170 1.00 98.56 216 LEU A C 1
ATOM 1679 O O . LEU A 1 216 ? -13.045 18.169 17.116 1.00 98.56 216 LEU A O 1
ATOM 1683 N N . LEU A 1 217 ? -13.405 20.385 17.126 1.00 98.50 217 LEU A N 1
ATOM 1684 C CA . LEU A 1 217 ? -11.984 20.747 17.071 1.00 98.50 217 LEU A CA 1
ATOM 1685 C C . LEU A 1 217 ? -11.231 20.362 18.352 1.00 98.50 217 LEU A C 1
ATOM 1687 O O . LEU A 1 217 ? -10.102 19.882 18.266 1.00 98.50 217 LEU A O 1
ATOM 1691 N N . ASP A 1 218 ? -11.838 20.533 19.526 1.00 98.69 218 ASP A N 1
ATOM 1692 C CA . ASP A 1 218 ? -11.245 20.124 20.803 1.00 98.69 218 ASP A CA 1
ATOM 1693 C C . ASP A 1 218 ? -11.070 18.599 20.868 1.00 98.69 218 ASP A C 1
ATOM 1695 O O . ASP A 1 218 ? -10.006 18.107 21.257 1.00 98.69 218 ASP A O 1
ATOM 1699 N N . GLU A 1 219 ? -12.074 17.845 20.412 1.00 98.75 219 GLU A N 1
ATOM 1700 C CA . GLU A 1 219 ? -12.006 16.386 20.309 1.00 98.75 219 GLU A CA 1
ATOM 1701 C C . GLU A 1 219 ? -10.905 15.932 19.338 1.00 98.75 219 GLU A C 1
ATOM 1703 O O . GLU A 1 219 ? -10.126 15.027 19.660 1.00 98.75 219 GLU A O 1
ATOM 1708 N N . PHE A 1 220 ? -10.794 16.588 18.179 1.00 98.81 220 PHE A N 1
ATOM 1709 C CA . PHE A 1 220 ? -9.711 16.351 17.226 1.00 98.81 220 PHE A CA 1
ATOM 1710 C C . PHE A 1 220 ? -8.340 16.637 17.830 1.00 98.81 220 PHE A C 1
ATOM 1712 O O . PHE A 1 220 ? -7.456 15.786 17.774 1.00 98.81 220 PHE A O 1
ATOM 1719 N N . ASN A 1 221 ? -8.157 17.796 18.460 1.00 98.75 221 ASN A N 1
ATOM 1720 C CA . ASN A 1 221 ? -6.884 18.166 19.073 1.00 98.75 221 ASN A CA 1
ATOM 1721 C C . ASN A 1 221 ? -6.448 17.144 20.133 1.00 98.75 221 ASN A C 1
ATOM 1723 O O . ASN A 1 221 ? -5.264 16.803 20.213 1.00 98.75 221 ASN A O 1
ATOM 1727 N N . GLN A 1 222 ? -7.395 16.616 20.914 1.00 98.88 222 GLN A N 1
ATOM 1728 C CA . GLN A 1 222 ? -7.123 15.559 21.884 1.00 98.88 222 GLN A CA 1
ATOM 1729 C C . GLN A 1 222 ? -6.708 14.243 21.206 1.00 98.88 222 GLN A C 1
ATOM 1731 O O . GLN A 1 222 ? -5.694 13.654 21.594 1.00 98.88 222 GLN A O 1
ATOM 1736 N N . ALA A 1 223 ? -7.470 13.777 20.211 1.00 98.88 223 ALA A N 1
ATOM 1737 C CA . ALA A 1 223 ? -7.195 12.523 19.511 1.00 98.88 223 ALA A CA 1
ATOM 1738 C C . ALA A 1 223 ? -5.861 12.583 18.747 1.00 98.88 223 ALA A C 1
ATOM 1740 O O . ALA A 1 223 ? -4.973 11.763 18.989 1.00 98.88 223 ALA A O 1
ATOM 1741 N N . ASN A 1 224 ? -5.666 13.612 17.924 1.00 98.88 224 ASN A N 1
ATOM 1742 C CA . ASN A 1 224 ? -4.443 13.849 17.162 1.00 98.88 224 ASN A CA 1
ATOM 1743 C C . ASN A 1 224 ? -3.214 14.025 18.076 1.00 98.88 224 ASN A C 1
ATOM 1745 O O . ASN A 1 224 ? -2.144 13.459 17.831 1.00 98.88 224 ASN A O 1
ATOM 1749 N N . GLY A 1 225 ? -3.367 14.741 19.196 1.00 98.88 225 GLY A N 1
ATOM 1750 C CA . GLY A 1 225 ? -2.323 14.868 20.216 1.00 98.88 225 GLY A CA 1
ATOM 1751 C C . GLY A 1 225 ? -1.878 13.516 20.789 1.00 98.88 225 GLY A C 1
ATOM 1752 O O . GLY A 1 225 ? -0.675 13.278 20.950 1.00 98.88 225 GLY A O 1
ATOM 1753 N N . ALA A 1 226 ? -2.822 12.601 21.032 1.00 98.94 226 ALA A N 1
ATOM 1754 C CA . ALA A 1 226 ? -2.523 11.246 21.493 1.00 98.94 226 ALA A CA 1
ATOM 1755 C C . ALA A 1 226 ? -1.757 10.427 20.439 1.00 98.94 226 ALA A C 1
ATOM 1757 O O . ALA A 1 226 ? -0.819 9.710 20.796 1.00 98.94 226 ALA A O 1
ATOM 1758 N N . VAL A 1 227 ? -2.082 10.576 19.149 1.00 98.94 227 VAL A N 1
ATOM 1759 C CA . VAL A 1 227 ? -1.332 9.946 18.044 1.00 98.94 227 VAL A CA 1
ATOM 1760 C C . VAL A 1 227 ? 0.116 10.439 18.014 1.00 98.94 227 VAL A C 1
ATOM 1762 O O . VAL A 1 227 ? 1.052 9.635 17.985 1.00 98.94 227 VAL A O 1
ATOM 1765 N N . ILE A 1 228 ? 0.330 11.756 18.091 1.00 98.94 228 ILE A N 1
ATOM 1766 C CA . ILE A 1 228 ? 1.670 12.368 18.070 1.00 98.94 228 ILE A CA 1
ATOM 1767 C C . ILE A 1 228 ? 2.529 11.878 19.244 1.00 98.94 228 ILE A C 1
ATOM 1769 O O . ILE A 1 228 ? 3.733 11.633 19.072 1.00 98.94 228 ILE A O 1
ATOM 1773 N N . ALA A 1 229 ? 1.931 11.751 20.431 1.00 98.88 229 ALA A N 1
ATOM 1774 C CA . ALA A 1 229 ? 2.596 11.218 21.616 1.00 98.88 229 ALA A CA 1
ATOM 1775 C C . ALA A 1 229 ? 2.930 9.727 21.448 1.00 98.88 229 ALA A C 1
ATOM 1777 O O . ALA A 1 229 ? 4.077 9.329 21.663 1.00 98.88 229 ALA A O 1
ATOM 1778 N N . ALA A 1 230 ? 1.976 8.921 20.973 1.00 98.94 230 ALA A N 1
ATOM 1779 C CA . ALA A 1 230 ? 2.172 7.491 20.756 1.00 98.94 230 ALA A CA 1
ATOM 1780 C C . ALA A 1 230 ? 3.269 7.203 19.716 1.00 98.94 230 ALA A C 1
ATOM 1782 O O . ALA A 1 230 ? 4.111 6.334 19.941 1.00 98.94 230 ALA A O 1
ATOM 1783 N N . LEU A 1 231 ? 3.336 7.975 18.625 1.00 98.88 231 LEU A N 1
ATOM 1784 C CA . LEU A 1 231 ? 4.423 7.894 17.641 1.00 98.88 231 LEU A CA 1
ATOM 1785 C C . LEU A 1 231 ? 5.783 8.261 18.255 1.00 98.88 231 LEU A C 1
ATOM 1787 O O . LEU A 1 231 ? 6.787 7.606 17.971 1.00 98.88 231 LEU A O 1
ATOM 1791 N N . ALA A 1 232 ? 5.835 9.275 19.126 1.00 98.88 232 ALA A N 1
ATOM 1792 C CA . ALA A 1 232 ? 7.067 9.635 19.829 1.00 98.88 232 ALA A CA 1
ATOM 1793 C C . ALA A 1 232 ? 7.554 8.496 20.740 1.00 98.88 232 ALA A C 1
ATOM 1795 O O . ALA A 1 232 ? 8.743 8.167 20.750 1.00 98.88 232 ALA A O 1
ATOM 1796 N N . ASP A 1 233 ? 6.643 7.862 21.475 1.00 98.88 233 ASP A N 1
ATOM 1797 C CA . ASP A 1 233 ? 6.969 6.736 22.351 1.00 98.88 233 ASP A CA 1
ATOM 1798 C C . ASP A 1 233 ? 7.284 5.454 21.574 1.00 98.88 233 ASP A C 1
ATOM 1800 O O . ASP A 1 233 ? 8.114 4.649 22.012 1.00 98.88 233 ASP A O 1
ATOM 1804 N N . TYR A 1 234 ? 6.675 5.266 20.402 1.00 98.88 234 TYR A N 1
ATOM 1805 C CA . TYR A 1 234 ? 7.039 4.207 19.467 1.00 98.88 234 TYR A CA 1
ATOM 1806 C C . TYR A 1 234 ? 8.473 4.391 18.962 1.00 98.88 234 TYR A C 1
ATOM 1808 O O . TYR A 1 234 ? 9.269 3.463 19.085 1.00 98.88 234 TYR A O 1
ATOM 1816 N N . LYS A 1 235 ? 8.865 5.605 18.545 1.00 98.69 235 LYS A N 1
ATOM 1817 C CA . LYS A 1 235 ? 10.252 5.915 18.146 1.00 98.69 235 LYS A CA 1
ATOM 1818 C C . LYS A 1 235 ? 11.263 5.585 19.238 1.00 98.69 235 LYS A C 1
ATOM 1820 O O . LYS A 1 235 ? 12.265 4.928 18.963 1.00 98.69 235 LYS A O 1
ATOM 1825 N N . LYS A 1 236 ? 10.989 5.996 20.483 1.00 98.81 236 LYS A N 1
ATOM 1826 C CA . LYS A 1 236 ? 11.862 5.684 21.628 1.00 98.81 236 LYS A CA 1
ATOM 1827 C C . LYS A 1 236 ? 12.046 4.179 21.788 1.00 98.81 236 LYS A C 1
ATOM 1829 O O . LYS A 1 236 ? 13.155 3.725 22.046 1.00 98.81 236 LYS A O 1
ATOM 1834 N N . TRP A 1 237 ? 10.977 3.401 21.637 1.00 98.69 237 TRP A N 1
ATOM 1835 C CA . TRP A 1 237 ? 11.060 1.945 21.706 1.00 98.69 237 TRP A CA 1
ATOM 1836 C C . TRP A 1 237 ? 11.844 1.341 20.547 1.00 98.69 237 TRP A C 1
ATOM 1838 O O . TRP A 1 237 ? 12.694 0.489 20.790 1.00 98.69 237 TRP A O 1
ATOM 1848 N N . LEU A 1 238 ? 11.638 1.821 19.318 1.00 98.62 238 LEU A N 1
ATOM 1849 C CA . LEU A 1 238 ? 12.436 1.372 18.180 1.00 98.62 238 LEU A CA 1
ATOM 1850 C C . LEU A 1 238 ? 13.930 1.592 18.433 1.00 98.62 238 LEU A C 1
ATOM 1852 O O . LEU A 1 238 ? 14.721 0.673 18.253 1.00 98.62 238 LEU A O 1
ATOM 1856 N N . GLN A 1 239 ? 14.312 2.777 18.912 1.00 98.62 239 GLN A N 1
ATOM 1857 C CA . GLN A 1 239 ? 15.710 3.138 19.171 1.00 98.62 239 GLN A CA 1
ATOM 1858 C C . GLN A 1 239 ? 16.318 2.370 20.352 1.00 98.62 239 GLN A C 1
ATOM 1860 O O . GLN A 1 239 ? 17.450 1.891 20.272 1.00 98.62 239 GLN A O 1
ATOM 1865 N N . ASN A 1 240 ? 15.580 2.267 21.459 1.00 98.31 240 ASN A N 1
ATOM 1866 C CA . ASN A 1 240 ? 16.130 1.794 22.728 1.00 98.31 240 ASN A CA 1
ATOM 1867 C C . ASN A 1 240 ? 15.971 0.287 22.950 1.00 98.31 240 ASN A C 1
ATOM 1869 O O . ASN A 1 240 ? 16.722 -0.266 23.759 1.00 98.31 240 ASN A O 1
ATOM 1873 N N . ASP A 1 241 ? 15.029 -0.353 22.254 1.00 97.88 241 ASP A N 1
ATOM 1874 C CA . ASP A 1 241 ? 14.714 -1.780 22.366 1.00 97.88 241 ASP A CA 1
ATOM 1875 C C . ASP A 1 241 ? 14.866 -2.489 21.016 1.00 97.88 241 ASP A C 1
ATOM 1877 O O . ASP A 1 241 ? 15.838 -3.221 20.823 1.00 97.88 241 ASP A O 1
ATOM 1881 N N . LEU A 1 242 ? 13.956 -2.248 20.061 1.00 98.25 242 LEU A N 1
ATOM 1882 C CA . LEU A 1 242 ? 13.856 -3.076 18.854 1.00 98.25 242 LEU A CA 1
ATOM 1883 C C . LEU A 1 242 ? 15.155 -3.080 18.039 1.00 98.25 242 LEU A C 1
ATOM 1885 O O . LEU A 1 242 ? 15.618 -4.148 17.642 1.00 98.25 242 LEU A O 1
ATOM 1889 N N . LEU A 1 243 ? 15.782 -1.919 17.825 1.00 98.25 243 LEU A N 1
ATOM 1890 C CA . LEU A 1 243 ? 16.998 -1.791 17.014 1.00 98.25 243 LEU A CA 1
ATOM 1891 C C . LEU A 1 243 ? 18.163 -2.625 17.562 1.00 98.25 243 LEU A C 1
ATOM 1893 O O . LEU A 1 243 ? 18.980 -3.122 16.786 1.00 98.25 243 LEU A O 1
ATOM 1897 N N . LYS A 1 244 ? 18.243 -2.809 18.886 1.00 97.25 244 LYS A N 1
ATOM 1898 C CA . LYS A 1 244 ? 19.300 -3.610 19.529 1.00 97.25 244 LYS A CA 1
ATOM 1899 C C . LYS A 1 244 ? 19.150 -5.103 19.251 1.00 97.25 244 LYS A C 1
ATOM 1901 O O . LYS A 1 244 ? 20.144 -5.821 19.258 1.00 97.25 244 LYS A O 1
ATOM 1906 N N . ARG A 1 245 ? 17.922 -5.557 19.004 1.00 96.69 245 ARG A N 1
ATOM 1907 C CA . ARG A 1 245 ? 17.578 -6.956 18.720 1.00 96.69 245 ARG A CA 1
ATOM 1908 C C . ARG A 1 245 ? 17.148 -7.204 17.271 1.00 96.69 245 ARG A C 1
ATOM 1910 O O . ARG A 1 245 ? 16.708 -8.302 16.962 1.00 96.69 245 ARG A O 1
ATOM 1917 N N . SER A 1 246 ? 17.273 -6.205 16.395 1.00 98.06 246 SER A N 1
ATOM 1918 C CA . SER A 1 246 ? 16.938 -6.323 14.972 1.00 98.06 246 SER A CA 1
ATOM 1919 C C . SER A 1 246 ? 18.079 -7.005 14.218 1.00 98.06 246 SER A C 1
ATOM 1921 O O . SER A 1 246 ? 19.035 -6.336 13.819 1.00 98.06 246 SER A O 1
ATOM 1923 N N . ASN A 1 247 ? 17.988 -8.324 14.049 1.00 96.12 247 ASN A N 1
ATOM 1924 C CA . ASN A 1 247 ? 19.013 -9.142 13.392 1.00 96.12 247 ASN A CA 1
ATOM 1925 C C . ASN A 1 247 ? 18.463 -9.959 12.209 1.00 96.12 247 ASN A C 1
ATOM 1927 O O . ASN A 1 247 ? 19.198 -10.758 11.630 1.00 96.12 247 ASN A O 1
ATOM 1931 N N . GLY A 1 248 ? 17.202 -9.735 11.830 1.00 95.81 248 GLY A N 1
ATOM 1932 C CA . GLY A 1 248 ? 16.531 -10.511 10.796 1.00 95.81 248 GLY A CA 1
ATOM 1933 C C . GLY A 1 248 ? 17.078 -10.269 9.389 1.00 95.81 248 GLY A C 1
ATOM 1934 O O . GLY A 1 248 ? 17.645 -9.219 9.071 1.00 95.81 248 GLY A O 1
ATOM 1935 N N . ALA A 1 249 ? 16.863 -11.241 8.506 1.00 95.06 249 ALA A N 1
ATOM 1936 C CA . ALA A 1 249 ? 17.188 -11.113 7.090 1.00 95.06 249 ALA A CA 1
ATOM 1937 C C . ALA A 1 249 ? 16.091 -10.339 6.340 1.00 95.06 249 ALA A C 1
ATOM 1939 O O . ALA A 1 249 ? 14.907 -10.659 6.454 1.00 95.06 249 ALA A O 1
ATOM 1940 N N . PHE A 1 250 ? 16.484 -9.342 5.540 1.00 94.62 250 PHE A N 1
ATOM 1941 C CA . PHE A 1 250 ? 15.549 -8.617 4.667 1.00 94.62 250 PHE A CA 1
ATOM 1942 C C . PHE A 1 250 ? 15.224 -9.395 3.383 1.00 94.62 250 PHE A C 1
ATOM 1944 O O . PHE A 1 250 ? 14.160 -9.214 2.797 1.00 94.62 250 PHE A O 1
ATOM 1951 N N . ALA A 1 251 ? 16.144 -10.250 2.926 1.00 95.50 251 ALA A N 1
ATOM 1952 C CA . ALA A 1 251 ? 15.973 -11.018 1.703 1.00 95.50 251 ALA A CA 1
ATOM 1953 C C . ALA A 1 251 ? 14.922 -12.119 1.896 1.00 95.50 251 ALA A C 1
ATOM 1955 O O . ALA A 1 251 ? 14.954 -12.861 2.877 1.00 95.50 251 ALA A O 1
ATOM 1956 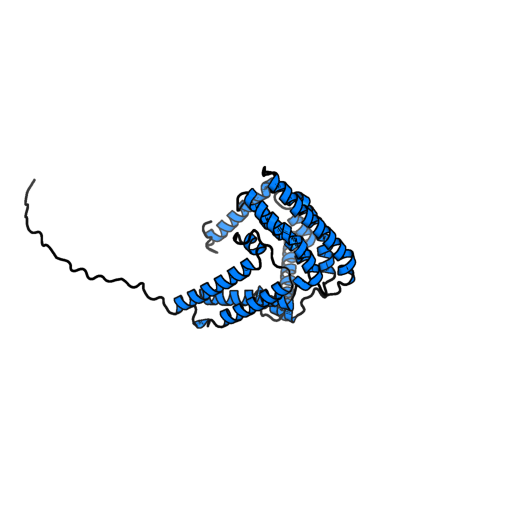N N . PHE A 1 252 ? 14.013 -12.261 0.931 1.00 92.25 252 PHE A N 1
ATOM 1957 C CA . PHE A 1 252 ? 12.936 -13.258 0.979 1.00 92.25 252 PHE A CA 1
ATOM 1958 C C . PHE A 1 252 ? 13.429 -14.708 0.852 1.00 92.25 252 PHE A C 1
ATOM 1960 O O . PHE A 1 252 ? 12.730 -15.633 1.270 1.00 92.25 252 PHE A O 1
ATOM 1967 N N . GLY A 1 253 ? 14.624 -14.902 0.287 1.00 95.69 253 GLY A N 1
ATOM 1968 C CA . GLY A 1 253 ? 15.116 -16.209 -0.138 1.00 95.69 253 GLY A CA 1
ATOM 1969 C C . GLY A 1 253 ? 14.487 -16.662 -1.458 1.00 95.69 253 GLY A C 1
ATOM 1970 O O . GLY A 1 253 ? 13.442 -16.162 -1.875 1.00 95.69 253 GLY A O 1
ATOM 1971 N N . GLU A 1 254 ? 15.147 -17.611 -2.117 1.00 96.44 254 GLU A N 1
ATOM 1972 C CA . GLU A 1 254 ? 14.836 -18.052 -3.482 1.00 96.44 254 GLU A CA 1
ATOM 1973 C C . GLU A 1 254 ? 13.387 -18.536 -3.648 1.00 96.44 254 GLU A C 1
ATOM 1975 O O . GLU A 1 254 ? 12.651 -18.032 -4.495 1.00 96.44 254 GLU A O 1
ATOM 1980 N N . ASP A 1 255 ? 12.944 -19.473 -2.802 1.00 97.00 255 ASP A N 1
ATOM 1981 C CA . ASP A 1 255 ? 11.613 -20.075 -2.923 1.00 97.00 255 ASP A CA 1
ATOM 1982 C C . ASP A 1 255 ? 10.488 -19.053 -2.704 1.00 97.00 255 ASP A C 1
ATOM 1984 O O . ASP A 1 255 ? 9.538 -18.998 -3.487 1.00 97.00 255 ASP A O 1
ATOM 1988 N N . THR A 1 256 ? 10.611 -18.199 -1.683 1.00 97.25 256 THR A N 1
ATOM 1989 C CA . THR A 1 256 ? 9.639 -17.126 -1.434 1.00 97.25 256 THR A CA 1
ATOM 1990 C C . THR A 1 256 ? 9.614 -16.138 -2.594 1.00 97.25 256 THR A C 1
ATOM 1992 O O . THR A 1 256 ? 8.532 -15.737 -3.015 1.00 97.25 256 THR A O 1
ATOM 1995 N N . TYR A 1 257 ? 10.780 -15.757 -3.129 1.00 97.31 257 TYR A N 1
ATOM 1996 C CA . TYR A 1 257 ? 10.874 -14.811 -4.240 1.00 97.31 257 TYR A CA 1
ATOM 1997 C C . TYR A 1 257 ? 10.243 -15.370 -5.521 1.00 97.31 257 TYR A C 1
ATOM 1999 O O . TYR A 1 257 ? 9.425 -14.697 -6.142 1.00 97.31 257 TYR A O 1
ATOM 2007 N N . ARG A 1 258 ? 10.510 -16.638 -5.856 1.00 97.69 258 ARG A N 1
ATOM 2008 C CA . ARG A 1 258 ? 9.871 -17.335 -6.983 1.00 97.69 258 ARG A CA 1
ATOM 2009 C C . ARG A 1 258 ? 8.351 -17.412 -6.826 1.00 97.69 258 ARG A C 1
ATOM 2011 O O . ARG A 1 258 ? 7.618 -17.122 -7.764 1.00 97.69 258 ARG A O 1
ATOM 2018 N N . LYS A 1 259 ? 7.857 -17.776 -5.637 1.00 97.12 259 LYS A N 1
ATOM 2019 C CA . LYS A 1 259 ? 6.409 -17.812 -5.360 1.00 97.12 259 LYS A CA 1
ATOM 2020 C C . LYS A 1 259 ? 5.774 -16.425 -5.450 1.00 97.12 259 LYS A C 1
ATOM 2022 O O . LYS A 1 259 ? 4.636 -16.314 -5.887 1.00 97.12 259 LYS A O 1
ATOM 2027 N N . LYS A 1 260 ? 6.507 -15.385 -5.045 1.00 96.62 260 LYS A N 1
ATOM 2028 C CA . LYS A 1 260 ? 6.072 -13.994 -5.147 1.00 96.62 260 LYS A CA 1
ATOM 2029 C C . LYS A 1 260 ? 5.961 -13.527 -6.593 1.00 96.62 260 LYS A C 1
ATOM 2031 O O . LYS A 1 260 ? 4.920 -12.998 -6.946 1.00 96.62 260 LYS A O 1
ATOM 2036 N N . LEU A 1 261 ? 6.957 -13.809 -7.430 1.00 96.94 261 LEU A N 1
ATOM 2037 C CA . LEU A 1 261 ? 6.887 -13.538 -8.869 1.00 96.94 261 LEU A CA 1
ATOM 2038 C C . LEU A 1 261 ? 5.702 -14.248 -9.537 1.00 96.94 261 LEU A C 1
ATOM 2040 O O . LEU A 1 261 ? 4.985 -13.637 -10.322 1.00 96.94 261 LEU A O 1
ATOM 2044 N N . LEU A 1 262 ? 5.437 -15.505 -9.173 1.00 96.06 262 LEU A N 1
ATOM 2045 C CA . LEU A 1 262 ? 4.291 -16.236 -9.713 1.00 96.06 262 LEU A CA 1
ATOM 2046 C C . LEU A 1 262 ? 2.945 -15.657 -9.250 1.00 96.06 262 LEU A C 1
ATOM 2048 O O . LEU A 1 262 ? 1.999 -15.578 -10.027 1.00 96.06 262 LEU A O 1
ATOM 2052 N N . ALA A 1 263 ? 2.823 -15.292 -7.974 1.00 95.12 263 ALA A N 1
ATOM 2053 C CA . ALA A 1 263 ? 1.562 -14.804 -7.423 1.00 95.12 263 ALA A CA 1
ATOM 2054 C C . ALA A 1 263 ? 1.265 -13.343 -7.798 1.00 95.12 263 ALA A C 1
ATOM 2056 O O . ALA A 1 263 ? 0.105 -13.009 -8.016 1.00 95.12 263 ALA A O 1
ATOM 2057 N N . ASP A 1 264 ? 2.292 -12.494 -7.863 1.00 95.31 264 ASP A N 1
ATOM 2058 C CA . ASP A 1 264 ? 2.140 -11.050 -8.076 1.00 95.31 264 ASP A CA 1
ATOM 2059 C C . ASP A 1 264 ? 2.220 -10.690 -9.570 1.00 95.31 264 ASP A C 1
ATOM 2061 O O . ASP A 1 264 ? 1.468 -9.835 -10.025 1.00 95.31 264 ASP A O 1
ATOM 2065 N N . GLU A 1 265 ? 3.073 -11.380 -10.340 1.00 95.25 265 GLU A N 1
ATOM 2066 C CA . GLU A 1 265 ? 3.406 -11.024 -11.732 1.00 95.25 265 GLU A CA 1
ATOM 2067 C C . GLU A 1 265 ? 3.108 -12.147 -12.745 1.00 95.25 265 GLU A C 1
ATOM 2069 O O . GLU A 1 265 ? 3.355 -11.984 -13.938 1.00 95.25 265 GLU A O 1
ATOM 2074 N N . MET A 1 266 ? 2.611 -13.308 -12.291 1.00 94.81 266 MET A N 1
ATOM 2075 C CA . MET A 1 266 ? 2.404 -14.515 -13.115 1.00 94.81 266 MET A CA 1
ATOM 2076 C C . MET A 1 266 ? 3.676 -15.004 -13.837 1.00 94.81 266 MET A C 1
ATOM 2078 O O . MET A 1 266 ? 3.604 -15.660 -14.875 1.00 94.81 266 MET A O 1
ATOM 2082 N N . ILE A 1 267 ? 4.857 -14.722 -13.273 1.00 96.19 267 ILE A N 1
ATOM 2083 C CA . ILE A 1 267 ? 6.146 -15.172 -13.816 1.00 96.19 267 ILE A CA 1
ATOM 2084 C C . ILE A 1 267 ? 6.552 -16.494 -13.156 1.00 96.19 267 ILE A C 1
ATOM 2086 O O . ILE A 1 267 ? 6.810 -16.549 -11.953 1.00 96.19 267 ILE A O 1
ATOM 2090 N N . ASP A 1 268 ? 6.666 -17.553 -13.959 1.00 96.38 268 ASP A N 1
ATOM 2091 C CA . ASP A 1 268 ? 7.094 -18.899 -13.547 1.00 96.38 268 ASP A CA 1
ATOM 2092 C C . ASP A 1 268 ? 8.492 -19.297 -14.062 1.00 96.38 268 ASP A C 1
ATOM 2094 O O . ASP A 1 268 ? 8.990 -20.384 -13.752 1.00 96.38 268 ASP A O 1
ATOM 2098 N N . VAL A 1 269 ? 9.149 -18.401 -14.806 1.00 97.75 269 VAL A N 1
ATOM 2099 C CA . VAL A 1 269 ? 10.500 -18.597 -15.347 1.00 97.75 269 VAL A CA 1
ATOM 2100 C C . VAL A 1 269 ? 11.497 -18.864 -14.205 1.00 97.75 269 VAL A C 1
ATOM 2102 O O . VAL A 1 269 ? 11.511 -18.114 -13.223 1.00 97.75 269 VAL A O 1
ATOM 2105 N N . PRO A 1 270 ? 12.368 -19.890 -14.314 1.00 97.25 270 PRO A N 1
ATOM 2106 C CA . PRO A 1 270 ? 13.424 -20.140 -13.332 1.00 97.25 270 PRO A CA 1
ATOM 2107 C C . PRO A 1 270 ? 14.289 -18.897 -13.078 1.00 97.25 270 PRO A C 1
ATOM 2109 O O . PRO A 1 270 ? 14.629 -18.168 -14.010 1.00 97.25 270 PRO A O 1
ATOM 2112 N N . LEU A 1 271 ? 14.640 -18.634 -11.814 1.00 97.50 271 LEU A N 1
ATOM 2113 C CA . LEU A 1 271 ? 15.250 -17.356 -11.418 1.00 97.50 271 LEU A CA 1
ATOM 2114 C C . LEU A 1 271 ? 16.621 -17.108 -12.059 1.00 97.50 271 LEU A C 1
ATOM 2116 O O . LEU A 1 271 ? 16.948 -15.968 -12.379 1.00 97.50 271 LEU A O 1
ATOM 2120 N N . ASP A 1 272 ? 17.408 -18.160 -12.274 1.00 97.75 272 ASP A N 1
ATOM 2121 C CA . ASP A 1 272 ? 18.690 -18.101 -12.978 1.00 97.75 272 ASP A CA 1
ATOM 2122 C C . ASP A 1 272 ? 18.513 -17.675 -14.444 1.00 97.75 272 ASP A C 1
ATOM 2124 O O . ASP A 1 272 ? 19.245 -16.818 -14.945 1.00 97.75 272 ASP A O 1
ATOM 2128 N N . GLN A 1 273 ? 17.493 -18.209 -15.116 1.00 98.31 273 GLN A N 1
ATOM 2129 C CA . GLN A 1 273 ? 17.142 -17.829 -16.482 1.00 98.31 273 GLN A CA 1
ATOM 2130 C C . GLN A 1 273 ? 16.577 -16.410 -16.544 1.00 98.31 273 GLN A C 1
ATOM 2132 O O . GLN A 1 273 ? 16.956 -15.645 -17.432 1.00 98.31 273 GLN A O 1
ATOM 2137 N N . LEU A 1 274 ? 15.713 -16.036 -15.596 1.00 98.00 274 LEU A N 1
ATOM 2138 C CA . LEU A 1 274 ? 15.156 -14.688 -15.506 1.00 98.00 274 LEU A CA 1
ATOM 2139 C C . LEU A 1 274 ? 16.264 -13.643 -15.311 1.00 98.00 274 LEU A C 1
ATOM 2141 O O . LEU A 1 274 ? 16.292 -12.636 -16.021 1.00 98.00 274 LEU A O 1
ATOM 2145 N N . LEU A 1 275 ? 17.226 -13.915 -14.423 1.00 98.00 275 LEU A N 1
ATOM 2146 C CA . LEU A 1 275 ? 18.393 -13.057 -14.220 1.00 98.00 275 LEU A CA 1
ATOM 2147 C C . LEU A 1 275 ? 19.251 -12.966 -15.488 1.00 98.00 275 LEU A C 1
ATOM 2149 O O . LEU A 1 275 ? 19.628 -11.871 -15.896 1.00 98.00 275 LEU A O 1
ATOM 2153 N N . ALA A 1 276 ? 19.501 -14.088 -16.168 1.00 98.56 276 ALA A N 1
ATOM 2154 C CA . ALA A 1 276 ? 20.270 -14.090 -17.411 1.00 98.56 276 ALA A CA 1
ATOM 2155 C C . ALA A 1 276 ? 19.587 -13.285 -18.536 1.00 98.56 276 ALA A C 1
ATOM 2157 O O . ALA A 1 276 ? 20.270 -12.636 -19.338 1.00 98.56 276 ALA A O 1
ATOM 2158 N N . ILE A 1 277 ? 18.250 -13.314 -18.606 1.00 98.38 277 ILE A N 1
ATOM 2159 C CA . ILE A 1 277 ? 17.462 -12.477 -19.521 1.00 98.38 277 ILE A CA 1
ATOM 2160 C C . ILE A 1 277 ? 17.666 -10.997 -19.187 1.00 98.38 277 ILE A C 1
ATOM 2162 O O . ILE A 1 277 ? 18.020 -10.233 -20.088 1.00 98.38 277 ILE A O 1
ATOM 2166 N N . ALA A 1 278 ? 17.501 -10.616 -17.917 1.00 98.00 278 ALA A N 1
ATOM 2167 C CA . ALA A 1 278 ? 17.659 -9.236 -17.460 1.00 98.00 278 ALA A CA 1
ATOM 2168 C C . ALA A 1 278 ? 19.076 -8.700 -17.727 1.00 98.00 278 ALA A C 1
ATOM 2170 O O . ALA A 1 278 ? 19.243 -7.632 -18.310 1.00 98.00 278 ALA A O 1
ATOM 2171 N N . ASP A 1 279 ? 20.102 -9.482 -17.401 1.00 98.69 279 ASP A N 1
ATOM 2172 C CA . ASP A 1 279 ? 21.507 -9.128 -17.607 1.00 98.69 279 ASP A CA 1
ATOM 2173 C C . ASP A 1 279 ? 21.866 -8.943 -19.085 1.00 98.69 279 ASP A C 1
ATOM 2175 O O . ASP A 1 279 ? 22.646 -8.058 -19.455 1.00 98.69 279 ASP A O 1
ATOM 2179 N N . ARG A 1 280 ? 21.323 -9.799 -19.958 1.00 98.69 280 ARG A N 1
ATOM 2180 C CA . ARG A 1 280 ? 21.523 -9.671 -21.405 1.00 98.69 280 ARG A CA 1
ATOM 2181 C C . ARG A 1 280 ? 20.873 -8.394 -21.927 1.00 98.69 280 ARG A C 1
ATOM 2183 O O . ARG A 1 280 ? 21.496 -7.708 -22.738 1.00 98.69 280 ARG A O 1
ATOM 2190 N N . ASP A 1 281 ? 19.657 -8.089 -21.483 1.00 98.50 281 ASP A N 1
ATOM 2191 C CA . ASP A 1 281 ? 18.950 -6.887 -21.919 1.00 98.50 281 ASP A CA 1
ATOM 2192 C C . ASP A 1 281 ? 19.624 -5.610 -21.398 1.00 98.50 281 ASP A C 1
ATOM 2194 O O . ASP A 1 281 ? 19.868 -4.686 -22.174 1.00 98.50 281 ASP A O 1
ATOM 2198 N N . LEU A 1 282 ? 20.074 -5.607 -20.138 1.00 98.38 282 LEU A N 1
ATOM 2199 C CA . LEU A 1 282 ? 20.861 -4.517 -19.558 1.00 98.38 282 LEU A CA 1
ATOM 2200 C C . LEU A 1 282 ? 22.102 -4.209 -20.405 1.00 98.38 282 LEU A C 1
ATOM 2202 O O . LEU A 1 282 ? 22.299 -3.066 -20.822 1.00 98.38 282 LEU A O 1
ATOM 2206 N N . ARG A 1 283 ? 22.911 -5.227 -20.726 1.00 98.44 283 ARG A N 1
ATOM 2207 C CA . ARG A 1 283 ? 24.114 -5.051 -21.559 1.00 98.44 283 ARG A CA 1
ATOM 2208 C C . ARG A 1 283 ? 23.787 -4.555 -22.964 1.00 98.44 283 ARG A C 1
ATOM 2210 O O . ARG A 1 283 ? 24.508 -3.709 -23.497 1.00 98.44 283 ARG A O 1
ATOM 2217 N N . LYS A 1 284 ? 22.714 -5.071 -23.571 1.00 98.44 284 LYS A N 1
ATOM 2218 C CA . LYS A 1 284 ? 22.249 -4.631 -24.892 1.00 98.44 284 LYS A CA 1
ATOM 2219 C C . LYS A 1 284 ? 21.882 -3.145 -24.867 1.00 98.44 284 LYS A C 1
ATOM 2221 O O . LYS A 1 284 ? 22.353 -2.401 -25.723 1.00 98.44 284 LYS A O 1
ATOM 2226 N N . ASN A 1 285 ? 21.109 -2.708 -23.875 1.00 97.75 285 ASN A N 1
ATOM 2227 C CA . ASN A 1 285 ? 20.664 -1.320 -23.755 1.00 97.75 285 ASN A CA 1
ATOM 2228 C C . ASN A 1 285 ? 21.824 -0.370 -23.427 1.00 97.75 285 ASN A C 1
ATOM 2230 O O . ASN A 1 285 ? 21.922 0.695 -24.028 1.00 97.75 285 ASN A O 1
ATOM 2234 N N . GLN A 1 286 ? 22.760 -0.779 -22.565 1.00 96.19 286 GLN A N 1
ATOM 2235 C CA . GLN A 1 286 ? 23.993 -0.023 -22.305 1.00 96.19 286 GLN A CA 1
ATOM 2236 C C . GLN A 1 286 ? 24.839 0.149 -23.573 1.00 96.19 286 GLN A C 1
ATOM 2238 O O . GLN A 1 286 ? 25.348 1.239 -23.836 1.00 96.19 286 GLN A O 1
ATOM 2243 N N . SER A 1 287 ? 24.956 -0.907 -24.383 1.00 96.81 287 SER A N 1
ATOM 2244 C CA . SER A 1 287 ? 25.699 -0.856 -25.648 1.00 96.81 287 SER A CA 1
ATOM 2245 C C . SER A 1 287 ? 25.023 0.079 -26.650 1.00 96.81 287 SER A C 1
ATOM 2247 O O . SER A 1 287 ? 25.678 0.967 -27.190 1.00 96.81 287 SER A O 1
ATOM 2249 N N . ALA A 1 288 ? 23.706 -0.056 -26.834 1.00 96.88 288 ALA A N 1
ATOM 2250 C CA . ALA A 1 288 ? 22.933 0.811 -27.720 1.00 96.88 288 ALA A CA 1
ATOM 2251 C C . ALA A 1 288 ? 23.006 2.285 -27.289 1.00 96.88 288 ALA A C 1
ATOM 2253 O O . ALA A 1 288 ? 23.196 3.167 -28.126 1.00 96.88 288 ALA A O 1
ATOM 2254 N N . PHE A 1 289 ? 22.919 2.561 -25.983 1.00 95.62 289 PHE A N 1
ATOM 2255 C CA . PHE A 1 289 ? 23.058 3.916 -25.456 1.00 95.62 289 PHE A CA 1
ATOM 2256 C C . PHE A 1 289 ? 24.446 4.494 -25.757 1.00 95.62 289 PHE A C 1
ATOM 2258 O O . PHE A 1 289 ? 24.550 5.589 -26.308 1.00 95.62 289 PHE A O 1
ATOM 2265 N N . ALA A 1 290 ? 25.515 3.736 -25.500 1.00 94.69 290 ALA A N 1
ATOM 2266 C CA . ALA A 1 290 ? 26.878 4.167 -25.803 1.00 94.69 290 ALA A CA 1
ATOM 2267 C C . ALA A 1 290 ? 27.116 4.400 -27.309 1.00 94.69 290 ALA A C 1
ATOM 2269 O O . ALA A 1 290 ? 27.821 5.338 -27.684 1.00 94.69 290 ALA A O 1
ATOM 2270 N N . GLU A 1 291 ? 26.531 3.577 -28.183 1.00 95.94 291 GLU A N 1
ATOM 2271 C CA . GLU A 1 291 ? 26.594 3.765 -29.638 1.00 95.94 291 GLU A CA 1
ATOM 2272 C C . GLU A 1 291 ? 25.893 5.051 -30.087 1.00 95.94 291 GLU A C 1
ATOM 2274 O O . GLU A 1 291 ? 26.445 5.802 -30.894 1.00 95.94 291 GLU A O 1
ATOM 2279 N N . VAL A 1 292 ? 24.703 5.337 -29.551 1.00 95.75 292 VAL A N 1
ATOM 2280 C CA . VAL A 1 292 ? 23.970 6.577 -29.848 1.00 95.75 292 VAL A CA 1
ATOM 2281 C C . VAL A 1 292 ? 24.748 7.796 -29.362 1.00 95.75 292 VAL A C 1
ATOM 2283 O O . VAL A 1 292 ? 24.897 8.754 -30.120 1.00 95.75 292 VAL A O 1
ATOM 2286 N N . VAL A 1 293 ? 25.313 7.746 -28.153 1.00 94.88 293 VAL A N 1
ATOM 2287 C CA . VAL A 1 293 ? 26.138 8.837 -27.616 1.00 94.88 293 VAL A CA 1
ATOM 2288 C C . VAL A 1 293 ? 27.318 9.126 -28.538 1.00 94.88 293 VAL A C 1
ATOM 2290 O O . VAL A 1 293 ? 27.481 10.269 -28.951 1.00 94.88 293 VAL A O 1
ATOM 2293 N N . LYS A 1 294 ? 28.054 8.098 -28.983 1.00 94.81 294 LYS A N 1
ATOM 2294 C CA . LYS A 1 294 ? 29.168 8.268 -29.934 1.00 94.81 294 LYS A CA 1
ATOM 2295 C C . LYS A 1 294 ? 28.750 8.881 -31.273 1.00 94.81 294 LYS A C 1
ATOM 2297 O O . LYS A 1 294 ? 29.563 9.551 -31.904 1.00 94.81 294 LYS A O 1
ATOM 2302 N N . ARG A 1 295 ? 27.515 8.638 -31.729 1.00 94.44 295 ARG A N 1
ATOM 2303 C CA . ARG A 1 295 ? 26.975 9.236 -32.964 1.00 94.44 295 ARG A CA 1
ATOM 2304 C C . ARG A 1 295 ? 26.632 10.716 -32.804 1.00 94.44 295 ARG A C 1
ATOM 2306 O O . ARG A 1 295 ? 26.706 11.442 -33.789 1.00 94.44 295 ARG A O 1
ATOM 2313 N N . ILE A 1 296 ? 26.221 11.133 -31.609 1.00 88.44 296 ILE A N 1
ATOM 2314 C CA . ILE A 1 296 ? 25.867 12.524 -31.295 1.00 88.44 296 ILE A CA 1
ATOM 2315 C C . ILE A 1 296 ? 27.133 13.328 -30.985 1.00 88.44 296 ILE A C 1
ATOM 2317 O O . ILE A 1 296 ? 27.323 14.417 -31.519 1.00 88.44 296 ILE A O 1
ATOM 2321 N N . ASP A 1 297 ? 27.998 12.781 -30.133 1.00 89.94 297 ASP A N 1
ATOM 2322 C CA . ASP A 1 297 ? 29.240 13.399 -29.685 1.00 89.94 297 ASP A CA 1
ATOM 2323 C C . ASP A 1 297 ? 30.264 12.305 -29.342 1.00 89.94 297 ASP A C 1
ATOM 2325 O O . ASP A 1 297 ? 30.170 11.626 -28.320 1.00 89.94 297 ASP A O 1
ATOM 2329 N N . ALA A 1 298 ? 31.264 12.136 -30.210 1.00 88.12 298 ALA A N 1
ATOM 2330 C CA . ALA A 1 298 ? 32.281 11.093 -30.073 1.00 88.12 298 ALA A CA 1
ATOM 2331 C C . ALA A 1 298 ? 33.224 11.286 -28.868 1.00 88.12 298 ALA A C 1
ATOM 2333 O O . ALA A 1 298 ? 33.997 10.376 -28.560 1.00 88.12 298 ALA A O 1
ATOM 2334 N N . VAL A 1 299 ? 33.192 12.452 -28.211 1.00 92.06 299 VAL A N 1
ATOM 2335 C CA . VAL A 1 299 ? 34.060 12.788 -27.073 1.00 92.06 299 VAL A CA 1
ATOM 2336 C C . VAL A 1 299 ? 33.355 12.538 -25.740 1.00 92.06 299 VAL A C 1
ATOM 2338 O O . VAL A 1 299 ? 34.015 12.179 -24.764 1.00 92.06 299 VAL A O 1
ATOM 2341 N N . LYS A 1 300 ? 32.029 12.708 -25.679 1.00 91.44 300 LYS A N 1
ATOM 2342 C CA . LYS A 1 300 ? 31.265 12.549 -24.434 1.00 91.44 300 LYS A CA 1
ATOM 2343 C C . LYS A 1 300 ? 31.169 11.093 -23.987 1.00 91.44 300 LYS A C 1
ATOM 2345 O O . LYS A 1 300 ? 30.963 10.181 -24.788 1.00 91.44 300 LYS A O 1
ATOM 2350 N N . SER A 1 301 ? 31.234 10.891 -22.672 1.00 92.88 301 SER A N 1
ATOM 2351 C CA . SER A 1 301 ? 30.828 9.628 -22.056 1.00 92.88 301 SER A CA 1
ATOM 2352 C C . SER A 1 301 ? 29.295 9.507 -21.996 1.00 92.88 301 SER A C 1
ATOM 2354 O O . SER A 1 301 ? 28.595 10.526 -22.046 1.00 92.88 301 SER A O 1
ATOM 2356 N N . PRO A 1 302 ? 28.746 8.286 -21.852 1.00 92.38 302 PRO A N 1
ATOM 2357 C CA . PRO A 1 302 ? 27.313 8.087 -21.644 1.00 92.38 302 PRO A CA 1
ATOM 2358 C C . PRO A 1 302 ? 26.733 8.906 -20.482 1.00 92.38 302 PRO A C 1
ATOM 2360 O O . PRO A 1 302 ? 25.657 9.482 -20.613 1.00 92.38 302 PRO A O 1
ATOM 2363 N N . GLU A 1 303 ? 27.463 9.028 -19.375 1.00 92.88 303 GLU A N 1
ATOM 2364 C CA . GLU A 1 303 ? 27.047 9.793 -18.193 1.00 92.88 303 GLU A CA 1
ATOM 2365 C C . GLU A 1 303 ? 26.995 11.297 -18.486 1.00 92.88 303 GLU A C 1
ATOM 2367 O O . GLU A 1 303 ? 26.058 11.980 -18.082 1.00 92.88 303 GLU A O 1
ATOM 2372 N N . GLN A 1 304 ? 27.973 11.821 -19.232 1.00 94.00 304 GLN A N 1
ATOM 2373 C CA . GLN A 1 304 ? 27.989 13.228 -19.644 1.00 94.00 304 GLN A CA 1
ATOM 2374 C C . GLN A 1 304 ? 26.866 13.548 -20.633 1.00 94.00 304 GLN A C 1
ATOM 2376 O O . GLN A 1 304 ? 26.294 14.637 -20.588 1.00 94.00 304 GLN A O 1
ATOM 2381 N N . ALA A 1 305 ? 26.560 12.619 -21.539 1.00 92.81 305 ALA A N 1
ATOM 2382 C CA . ALA A 1 305 ? 25.444 12.765 -22.460 1.00 92.81 305 ALA A CA 1
ATOM 2383 C C . ALA A 1 305 ? 24.100 12.732 -21.721 1.00 92.81 305 ALA A C 1
ATOM 2385 O O . ALA A 1 305 ? 23.258 13.585 -21.988 1.00 92.81 305 ALA A O 1
ATOM 2386 N N . LEU A 1 306 ? 23.928 11.819 -20.756 1.00 92.06 306 LEU A N 1
ATOM 2387 C CA . LEU A 1 306 ? 22.739 11.775 -19.905 1.00 92.06 306 LEU A CA 1
ATOM 2388 C C . LEU A 1 306 ? 22.565 13.085 -19.128 1.00 92.06 306 LEU A C 1
ATOM 2390 O O . LEU A 1 306 ? 21.508 13.694 -19.222 1.00 92.06 306 LEU A O 1
ATOM 2394 N N . ALA A 1 307 ? 23.616 13.575 -18.464 1.00 92.94 307 ALA A N 1
ATOM 2395 C CA . ALA A 1 307 ? 23.566 14.840 -17.728 1.00 92.94 307 ALA A CA 1
ATOM 2396 C C . ALA A 1 307 ? 23.226 16.045 -18.627 1.00 92.94 307 ALA A C 1
ATOM 2398 O O . ALA A 1 307 ? 22.566 16.985 -18.191 1.00 92.94 307 ALA A O 1
ATOM 2399 N N . ALA A 1 308 ? 23.666 16.033 -19.890 1.00 90.94 308 ALA A N 1
ATOM 2400 C CA . ALA A 1 308 ? 23.310 17.074 -20.851 1.00 90.94 308 ALA A CA 1
ATOM 2401 C C . ALA A 1 308 ? 21.830 17.004 -21.265 1.00 90.94 308 ALA A C 1
ATOM 2403 O O . ALA A 1 308 ? 21.198 18.048 -21.385 1.00 90.94 308 ALA A O 1
ATOM 2404 N N . ILE A 1 309 ? 21.281 15.799 -21.454 1.00 89.81 309 ILE A N 1
ATOM 2405 C CA . ILE A 1 309 ? 19.853 15.590 -21.743 1.00 89.81 309 ILE A CA 1
ATOM 2406 C C . ILE A 1 309 ? 19.003 15.981 -20.530 1.00 89.81 309 ILE A C 1
ATOM 2408 O O . ILE A 1 309 ? 17.986 16.643 -20.682 1.00 89.81 309 ILE A O 1
ATOM 2412 N N . GLU A 1 310 ? 19.438 15.636 -19.318 1.00 92.38 310 GLU A N 1
ATOM 2413 C CA . GLU A 1 310 ? 18.759 16.024 -18.077 1.00 92.38 310 GLU A CA 1
ATOM 2414 C C . GLU A 1 310 ? 18.717 17.540 -17.865 1.00 92.38 310 GLU A C 1
ATOM 2416 O O . GLU A 1 310 ? 17.850 18.013 -17.140 1.00 92.38 310 GLU A O 1
ATOM 2421 N N . ALA A 1 311 ? 19.622 18.302 -18.485 1.00 93.69 311 ALA A N 1
ATOM 2422 C CA . ALA A 1 311 ? 19.607 19.763 -18.466 1.00 93.69 311 ALA A CA 1
ATOM 2423 C C . ALA A 1 311 ? 18.705 20.380 -19.555 1.00 93.69 311 ALA A C 1
ATOM 2425 O O . ALA A 1 311 ? 18.432 21.581 -19.505 1.00 93.69 311 ALA A O 1
ATOM 2426 N N . ASP A 1 312 ? 18.249 19.586 -20.528 1.00 92.12 312 ASP A N 1
ATOM 2427 C CA . ASP A 1 312 ? 17.387 20.017 -21.629 1.00 92.12 312 ASP A CA 1
ATOM 2428 C C . ASP A 1 312 ? 15.921 19.685 -21.326 1.00 92.12 312 ASP A C 1
ATOM 2430 O O . ASP A 1 312 ? 15.388 18.637 -21.692 1.00 92.12 312 ASP A O 1
ATOM 2434 N N . HIS A 1 313 ? 15.263 20.579 -20.589 1.00 92.62 313 HIS A N 1
ATOM 2435 C CA . HIS A 1 313 ? 13.861 20.426 -20.217 1.00 92.62 313 HIS A CA 1
ATOM 2436 C C . HIS A 1 313 ? 13.128 21.775 -20.214 1.00 92.62 313 HIS A C 1
ATOM 2438 O O . HIS A 1 313 ? 13.739 22.825 -19.979 1.00 92.62 313 HIS A O 1
ATOM 2444 N N . PRO A 1 314 ? 11.796 21.788 -20.417 1.00 94.81 314 PRO A N 1
ATOM 2445 C CA . PRO A 1 314 ? 11.017 23.012 -20.292 1.00 94.81 314 PRO A CA 1
ATOM 2446 C C . PRO A 1 314 ? 11.126 23.585 -18.867 1.00 94.81 314 PRO A C 1
ATOM 2448 O O . PRO A 1 314 ? 11.211 22.835 -17.885 1.00 94.81 314 PRO A O 1
ATOM 2451 N N . PRO A 1 315 ? 11.089 24.918 -18.703 1.00 94.88 315 PRO A N 1
ATOM 2452 C CA . PRO A 1 315 ? 11.071 25.528 -17.384 1.00 94.88 315 PRO A CA 1
ATOM 2453 C C . PRO A 1 315 ? 9.748 25.231 -16.663 1.00 94.88 315 PRO A C 1
ATOM 2455 O O . PRO A 1 315 ? 8.692 25.089 -17.291 1.00 94.88 315 PRO A O 1
ATOM 2458 N N . ALA A 1 316 ? 9.794 25.212 -15.325 1.00 96.31 316 ALA A N 1
ATOM 2459 C CA . ALA A 1 316 ? 8.661 24.849 -14.466 1.00 96.31 316 ALA A CA 1
ATOM 2460 C C . ALA A 1 316 ? 7.322 25.541 -14.819 1.00 96.31 316 ALA A C 1
ATOM 2462 O O . ALA A 1 316 ? 6.306 24.845 -14.840 1.00 96.31 316 ALA A O 1
ATOM 2463 N N . PRO A 1 317 ? 7.271 26.846 -15.175 1.00 97.69 317 PRO A N 1
ATOM 2464 C CA . PRO A 1 317 ? 6.012 27.505 -15.542 1.00 97.69 317 PRO A CA 1
ATOM 2465 C C . PRO A 1 317 ? 5.331 26.939 -16.797 1.00 97.69 317 PRO A C 1
ATOM 2467 O O . PRO A 1 317 ? 4.127 27.105 -16.960 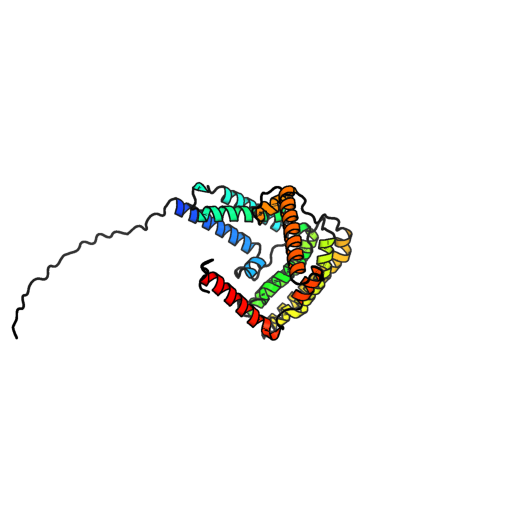1.00 97.69 317 PRO A O 1
ATOM 2470 N N . THR A 1 318 ? 6.084 26.282 -17.683 1.00 97.19 318 THR A N 1
ATOM 2471 C CA . THR A 1 318 ? 5.580 25.740 -18.960 1.00 97.19 318 THR A CA 1
ATOM 2472 C C . THR A 1 318 ? 5.426 24.222 -18.959 1.00 97.19 318 THR A C 1
ATOM 2474 O O . THR A 1 318 ? 4.876 23.666 -19.906 1.00 97.19 318 THR A O 1
ATOM 2477 N N . LEU A 1 319 ? 5.872 23.544 -17.897 1.00 96.12 319 LEU A N 1
ATOM 2478 C CA . LEU A 1 319 ? 5.972 22.085 -17.848 1.00 96.12 319 LEU A CA 1
ATOM 2479 C C . LEU A 1 319 ? 4.630 21.385 -18.115 1.00 96.12 319 LEU A C 1
ATOM 2481 O O . LEU A 1 319 ? 4.586 20.423 -18.878 1.00 96.12 319 LEU A O 1
ATOM 2485 N N . LEU A 1 320 ? 3.530 21.883 -17.539 1.00 96.88 320 LEU A N 1
ATOM 2486 C CA . LEU A 1 320 ? 2.197 21.300 -17.746 1.00 96.88 320 LEU A CA 1
ATOM 2487 C C . LEU A 1 320 ? 1.718 21.451 -19.192 1.00 96.88 320 LEU A C 1
ATOM 2489 O O . LEU A 1 320 ? 1.189 20.504 -19.767 1.00 96.88 320 LEU A O 1
ATOM 2493 N N . GLN A 1 321 ? 1.933 22.625 -19.787 1.00 97.38 321 GLN A N 1
ATOM 2494 C CA . GLN A 1 321 ? 1.557 22.880 -21.175 1.00 97.38 321 GLN A CA 1
ATOM 2495 C C . GLN A 1 321 ? 2.371 22.008 -22.132 1.00 97.38 321 GLN A C 1
ATOM 2497 O O . GLN A 1 321 ? 1.795 21.383 -23.017 1.00 97.38 321 GLN A O 1
ATOM 2502 N N . TYR A 1 322 ? 3.688 21.945 -21.929 1.00 96.81 322 TYR A N 1
ATOM 2503 C CA . TYR A 1 322 ? 4.582 21.103 -22.718 1.00 96.81 322 TYR A CA 1
ATOM 2504 C C . TYR A 1 322 ? 4.169 19.628 -22.632 1.00 96.81 322 TYR A C 1
ATOM 2506 O O . TYR A 1 322 ? 3.993 18.970 -23.649 1.00 96.81 322 TYR A O 1
ATOM 2514 N N . THR A 1 323 ? 3.911 19.128 -21.418 1.00 96.62 323 THR A N 1
ATOM 2515 C CA . THR A 1 323 ? 3.467 17.741 -21.205 1.00 96.62 323 THR A CA 1
ATOM 2516 C C . THR A 1 323 ? 2.152 17.451 -21.929 1.00 96.62 323 THR A C 1
ATOM 2518 O O . THR A 1 323 ? 2.038 16.423 -22.590 1.00 96.62 323 THR A O 1
ATOM 2521 N N . GLN A 1 324 ? 1.169 18.356 -21.853 1.00 96.88 324 GLN A N 1
ATOM 2522 C CA . GLN A 1 324 ? -0.097 18.189 -22.571 1.00 96.88 324 GLN A CA 1
ATOM 2523 C C . GLN A 1 324 ? 0.122 18.125 -24.089 1.00 96.88 324 GLN A C 1
ATOM 2525 O O . GLN A 1 324 ? -0.434 17.254 -24.748 1.00 96.88 324 GLN A O 1
ATOM 2530 N N . GLN A 1 325 ? 0.966 19.003 -24.636 1.00 97.62 325 GLN A N 1
ATOM 2531 C CA . GLN A 1 325 ? 1.277 19.027 -26.068 1.00 97.62 325 GLN A CA 1
ATOM 2532 C C . GLN A 1 325 ? 1.940 17.729 -26.545 1.00 97.62 325 GLN A C 1
ATOM 2534 O O . GLN A 1 325 ? 1.566 17.214 -27.600 1.00 97.62 325 GLN A O 1
ATOM 2539 N N . GLU A 1 326 ? 2.875 17.184 -25.764 1.00 96.88 326 GLU A N 1
ATOM 2540 C CA . GLU A 1 326 ? 3.523 15.903 -26.062 1.00 96.88 326 GLU A CA 1
ATOM 2541 C C . GLU A 1 326 ? 2.523 14.740 -26.016 1.00 96.88 326 GLU A C 1
ATOM 2543 O O . GLU A 1 326 ? 2.480 13.922 -26.935 1.00 96.88 326 GLU A O 1
ATOM 2548 N N . LEU A 1 327 ? 1.654 14.688 -25.001 1.00 95.94 327 LEU A N 1
ATOM 2549 C CA . LEU A 1 327 ? 0.607 13.665 -24.911 1.00 95.94 327 LEU A CA 1
ATOM 2550 C C . LEU A 1 327 ? -0.391 13.760 -26.075 1.00 95.94 327 LEU A C 1
ATOM 2552 O O . LEU A 1 327 ? -0.751 12.734 -26.654 1.00 95.94 327 LEU A O 1
ATOM 2556 N N . ASP A 1 328 ? -0.785 14.971 -26.473 1.00 95.50 328 ASP A N 1
ATOM 2557 C CA . ASP A 1 328 ? -1.663 15.201 -27.624 1.00 95.50 328 ASP A CA 1
ATOM 2558 C C . ASP A 1 328 ? -0.984 14.801 -28.945 1.00 95.50 328 ASP A C 1
ATOM 2560 O O . ASP A 1 328 ? -1.632 14.293 -29.864 1.00 95.50 328 ASP A O 1
ATOM 2564 N N . ALA A 1 329 ? 0.324 15.038 -29.079 1.00 96.81 329 ALA A N 1
ATOM 2565 C CA . ALA A 1 329 ? 1.113 14.585 -30.223 1.00 96.81 329 ALA A CA 1
ATOM 2566 C C . ALA A 1 329 ? 1.197 13.055 -30.285 1.00 96.81 329 ALA A C 1
ATOM 2568 O O . ALA A 1 329 ? 0.931 12.485 -31.344 1.00 96.81 329 ALA A O 1
ATOM 2569 N N . ILE A 1 330 ? 1.482 12.389 -29.163 1.00 96.19 330 ILE A N 1
ATOM 2570 C CA . ILE A 1 330 ? 1.495 10.923 -29.075 1.00 96.19 330 ILE A CA 1
ATOM 2571 C C . ILE A 1 330 ? 0.107 10.364 -29.408 1.00 96.19 330 ILE A C 1
ATOM 2573 O O . ILE A 1 330 ? -0.006 9.472 -30.245 1.00 96.19 330 ILE A O 1
ATOM 2577 N N . GLY A 1 331 ? -0.963 10.908 -28.822 1.00 94.00 331 GLY A N 1
ATOM 2578 C CA . GLY A 1 331 ? -2.333 10.455 -29.075 1.00 94.00 331 GLY A CA 1
ATOM 2579 C C . GLY A 1 331 ? -2.744 10.581 -30.546 1.00 94.00 331 GLY A C 1
ATOM 2580 O O . GLY A 1 331 ? -3.315 9.644 -31.117 1.00 94.00 331 GLY A O 1
ATOM 2581 N N . ARG A 1 332 ? -2.390 11.703 -31.187 1.00 94.81 332 ARG A N 1
ATOM 2582 C CA . ARG A 1 332 ? -2.576 11.891 -32.634 1.00 94.81 332 ARG A CA 1
ATOM 2583 C C . ARG A 1 332 ? -1.774 10.882 -33.437 1.00 94.81 332 ARG A C 1
ATOM 2585 O O . ARG A 1 332 ? -2.365 10.190 -34.252 1.00 94.81 332 ARG A O 1
ATOM 2592 N N . PHE A 1 333 ? -0.483 10.719 -33.152 1.00 96.81 333 PHE A N 1
ATOM 2593 C CA . PHE A 1 333 ? 0.363 9.742 -33.836 1.00 96.81 333 PHE A CA 1
ATOM 2594 C C . PHE A 1 333 ? -0.233 8.328 -33.766 1.00 96.81 333 PHE A C 1
ATOM 2596 O O . PHE A 1 333 ? -0.367 7.659 -34.787 1.00 96.81 333 PHE A O 1
ATOM 2603 N N . MET A 1 334 ? -0.666 7.885 -32.584 1.00 96.56 334 MET A N 1
ATOM 2604 C CA . MET A 1 334 ? -1.276 6.563 -32.411 1.00 96.56 334 MET A CA 1
ATOM 2605 C C . MET A 1 334 ? -2.560 6.395 -33.237 1.00 96.56 334 MET A C 1
ATOM 2607 O O . MET A 1 334 ? -2.799 5.314 -33.780 1.00 96.56 334 MET A O 1
ATOM 2611 N N . THR A 1 335 ? -3.364 7.457 -33.349 1.00 93.94 335 THR A N 1
ATOM 2612 C CA . THR A 1 335 ? -4.623 7.464 -34.109 1.00 93.94 335 THR A CA 1
ATOM 2613 C C . THR A 1 335 ? -4.376 7.508 -35.618 1.00 93.94 335 THR A C 1
ATOM 2615 O O . THR A 1 335 ? -4.911 6.671 -36.349 1.00 93.94 335 THR A O 1
ATOM 2618 N N . ASP A 1 336 ? -3.535 8.439 -36.072 1.00 95.88 336 ASP A N 1
ATOM 2619 C CA . ASP A 1 336 ? -3.190 8.680 -37.478 1.00 95.88 336 ASP A CA 1
ATOM 2620 C C . ASP A 1 336 ? -2.493 7.463 -38.100 1.00 95.88 336 ASP A C 1
ATOM 2622 O O . ASP A 1 336 ? -2.721 7.136 -39.263 1.00 95.88 336 ASP A O 1
ATOM 2626 N N . HIS A 1 337 ? -1.682 6.753 -37.309 1.00 97.62 337 HIS A N 1
ATOM 2627 C CA . HIS A 1 337 ? -1.009 5.520 -37.722 1.00 97.62 337 HIS A CA 1
ATOM 2628 C C . HIS A 1 337 ? -1.799 4.243 -37.399 1.00 97.62 337 HIS A C 1
ATOM 2630 O O . HIS A 1 337 ? -1.292 3.146 -37.630 1.00 97.62 337 HIS A O 1
ATOM 2636 N N . HIS A 1 338 ? -3.027 4.366 -36.885 1.00 95.88 338 HIS A N 1
ATOM 2637 C CA . HIS A 1 338 ? -3.925 3.245 -36.586 1.00 95.88 338 HIS A CA 1
ATOM 2638 C C . HIS A 1 338 ? -3.295 2.159 -35.690 1.00 95.88 338 HIS A C 1
ATOM 2640 O O . HIS A 1 338 ? -3.516 0.966 -35.897 1.00 95.88 338 HIS A O 1
ATOM 2646 N N . ILE A 1 339 ? -2.502 2.565 -34.692 1.00 96.56 339 ILE A N 1
ATOM 2647 C CA . ILE A 1 339 ? -1.788 1.641 -33.797 1.00 96.56 339 ILE A CA 1
ATOM 2648 C C . ILE A 1 339 ? -2.721 1.118 -32.696 1.00 96.56 339 ILE A C 1
ATOM 2650 O O . ILE A 1 339 ? -2.753 -0.081 -32.426 1.00 96.56 339 ILE A O 1
ATOM 2654 N N . ILE A 1 340 ? -3.490 2.005 -32.057 1.00 95.12 340 ILE A N 1
ATOM 2655 C CA . ILE A 1 340 ? -4.482 1.643 -31.036 1.00 95.12 340 ILE A CA 1
ATOM 2656 C C . ILE A 1 340 ? -5.684 2.586 -31.100 1.00 95.12 340 ILE A C 1
ATOM 2658 O O . ILE A 1 340 ? -5.552 3.759 -31.442 1.00 95.12 340 ILE A O 1
ATOM 2662 N N . THR A 1 341 ? -6.864 2.078 -30.744 1.00 91.75 341 THR A N 1
ATOM 2663 C CA . THR A 1 341 ? -8.044 2.923 -30.523 1.00 91.75 341 THR A CA 1
ATOM 2664 C C . THR A 1 341 ? -7.973 3.540 -29.130 1.00 91.75 341 THR A C 1
ATOM 2666 O O . THR A 1 341 ? -7.917 2.813 -28.140 1.00 91.75 341 THR A O 1
ATOM 2669 N N . ILE A 1 342 ? -7.999 4.869 -29.050 1.00 88.56 342 ILE A N 1
ATOM 2670 C CA . ILE A 1 342 ? -8.044 5.604 -27.782 1.00 88.56 342 ILE A CA 1
ATOM 2671 C C . ILE A 1 342 ? -9.521 5.789 -27.385 1.00 88.56 342 ILE A C 1
ATOM 2673 O O . ILE A 1 342 ? -10.278 6.372 -28.167 1.00 88.56 342 ILE A O 1
ATOM 2677 N N . PRO A 1 343 ? -9.966 5.290 -26.214 1.00 86.81 343 PRO A N 1
ATOM 2678 C CA . PRO A 1 343 ? -11.327 5.510 -25.729 1.00 86.81 343 PRO A CA 1
ATOM 2679 C C . PRO A 1 343 ? -11.626 6.998 -25.521 1.00 86.81 343 PRO A C 1
ATOM 2681 O O . PRO A 1 343 ? -10.729 7.784 -25.220 1.00 86.81 343 PRO A O 1
ATOM 2684 N N . GLN A 1 344 ? -12.897 7.383 -25.643 1.00 82.31 344 GLN A N 1
ATOM 2685 C CA . GLN A 1 344 ? -13.320 8.735 -25.272 1.00 82.31 344 GLN A CA 1
ATOM 2686 C C . GLN A 1 344 ? -13.190 8.926 -23.753 1.00 82.31 344 GLN A C 1
ATOM 2688 O O . GLN A 1 344 ? -13.487 8.001 -22.994 1.00 82.31 344 GLN A O 1
ATOM 2693 N N . ALA A 1 345 ? -12.704 10.105 -23.355 1.00 67.81 345 ALA A N 1
ATOM 2694 C CA . ALA A 1 345 ? -12.469 10.490 -21.963 1.00 67.81 345 ALA A CA 1
ATOM 2695 C C . ALA A 1 345 ? -13.761 10.769 -21.184 1.00 67.81 345 ALA A C 1
ATOM 2697 O O . ALA A 1 345 ? -14.739 11.245 -21.810 1.00 67.81 345 ALA A O 1
#